Protein AF-A0AAD8H3S8-F1 (afdb_monomer_lite)

InterPro domains:
  IPR038765 Papain-like cysteine peptidase superfamily [SSF54001] (98-269)

Radius of gyration: 25.36 Å; chains: 1; bounding box: 72×70×59 Å

Sequence (294 aa):
MDDYMDNLWIPTISLGINDPVIDIFKDINKEHGESQPKAQADDDKMGTPAPAHDDKRGTPAPLEQEIRGKRKLRPAAAYRSPYVRRVIDLNEKYKTQEYAVWRWIIQDGQDKLEHVFEAGDLFCIRKHMATLRPRTRLYYSVIDIWAALMNEKETYKAAESPKCLFLNIGLSIVPLDETKSEDEQYKIYVTEMNHFLQKHPNTKFKDYDLIFFPILAYEHFYLVSLNVKARTWEVIDNIRHAKAANNVYTAKLRRLKKHFAKYLKEKEQSWTLGATPSPVQIPPAYGLEDVTKG

Organism: NCBI:txid360622

pLDDT: mean 70.36, std 25.96, range [25.73, 97.75]

Structure (mmCIF, N/CA/C/O backbone):
data_AF-A0AAD8H3S8-F1
#
_entry.id   AF-A0AAD8H3S8-F1
#
loop_
_atom_site.group_PDB
_atom_site.id
_atom_site.type_symbol
_atom_site.label_atom_id
_atom_site.label_alt_id
_atom_site.label_comp_id
_atom_site.label_asym_id
_atom_site.label_entity_id
_atom_site.label_seq_id
_atom_site.pdbx_PDB_ins_code
_atom_site.Cartn_x
_atom_site.Cartn_y
_atom_site.Cartn_z
_atom_site.occupancy
_atom_site.B_iso_or_equiv
_atom_site.auth_seq_id
_atom_site.auth_comp_id
_atom_site.auth_asym_id
_atom_site.auth_atom_id
_atom_site.pdbx_PDB_model_num
ATOM 1 N N . MET A 1 1 ? -22.586 23.656 -25.571 1.00 37.38 1 MET A N 1
ATOM 2 C CA . MET A 1 1 ? -21.525 23.003 -26.363 1.00 37.38 1 MET A CA 1
ATOM 3 C C . MET A 1 1 ? -21.065 21.841 -25.514 1.00 37.38 1 MET A C 1
ATOM 5 O O . MET A 1 1 ? -20.126 21.957 -24.737 1.00 37.38 1 MET A O 1
ATOM 9 N N . ASP A 1 2 ? -21.905 20.815 -25.540 1.00 32.09 2 ASP A N 1
ATOM 10 C CA . ASP A 1 2 ? -21.748 19.552 -24.840 1.00 32.09 2 ASP A CA 1
ATOM 11 C C . ASP A 1 2 ? -20.857 18.654 -25.694 1.00 32.09 2 ASP A C 1
ATOM 13 O O . ASP A 1 2 ? -21.173 18.455 -26.861 1.00 32.09 2 ASP A O 1
ATOM 17 N N . ASP A 1 3 ? -19.744 18.190 -25.126 1.00 27.05 3 ASP A N 1
ATOM 18 C CA . ASP A 1 3 ? -19.112 16.894 -25.422 1.00 27.05 3 ASP A CA 1
ATOM 19 C C . ASP A 1 3 ? -17.851 16.734 -24.557 1.00 27.05 3 ASP A C 1
ATOM 21 O O . ASP A 1 3 ? -16.715 16.892 -24.991 1.00 27.05 3 ASP A O 1
ATOM 25 N N . TYR A 1 4 ? -18.055 16.437 -23.276 1.00 31.31 4 TYR A N 1
ATOM 26 C CA . TYR A 1 4 ? -17.051 15.751 -22.457 1.00 31.31 4 TYR A CA 1
ATOM 27 C C . TYR A 1 4 ? -17.747 14.535 -21.847 1.00 31.31 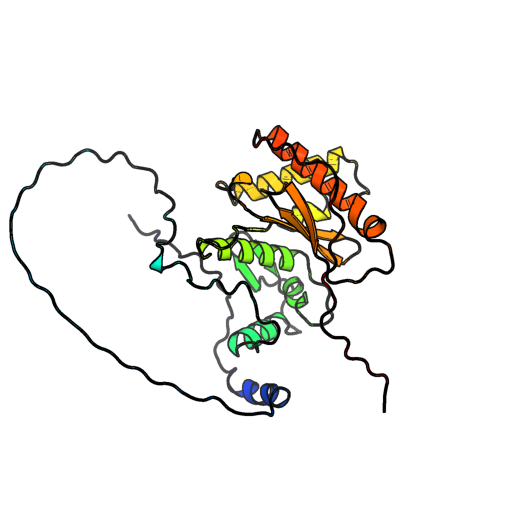4 TYR A C 1
ATOM 29 O O . TYR A 1 4 ? -18.064 14.481 -20.659 1.00 31.31 4 TYR A O 1
ATOM 37 N N . MET A 1 5 ? -18.093 13.597 -22.730 1.00 29.95 5 MET A N 1
ATOM 38 C CA . MET A 1 5 ? -18.575 12.276 -22.360 1.00 29.95 5 MET A CA 1
ATOM 39 C C . MET A 1 5 ? -17.465 11.520 -21.630 1.00 29.95 5 MET A C 1
ATOM 41 O O . MET A 1 5 ? -16.382 11.310 -22.168 1.00 29.95 5 MET A O 1
ATOM 45 N N . ASP A 1 6 ? -17.760 11.154 -20.384 1.00 35.50 6 ASP A N 1
ATOM 46 C CA . ASP A 1 6 ? -17.585 9.811 -19.830 1.00 35.50 6 ASP A CA 1
ATOM 47 C C . ASP A 1 6 ? -16.530 8.936 -20.527 1.00 35.50 6 ASP A C 1
ATOM 49 O O . ASP A 1 6 ? -16.839 7.967 -21.223 1.00 35.50 6 ASP A O 1
ATOM 53 N N . ASN A 1 7 ? -15.259 9.215 -20.241 1.00 30.50 7 ASN A N 1
ATOM 54 C CA . ASN A 1 7 ? -14.243 8.179 -20.318 1.00 30.50 7 ASN A CA 1
ATOM 55 C C . ASN A 1 7 ? -14.544 7.187 -19.197 1.00 30.50 7 ASN A C 1
ATOM 57 O O . ASN A 1 7 ? -14.250 7.441 -18.025 1.00 30.50 7 ASN A O 1
ATOM 61 N N . LEU A 1 8 ? -15.160 6.061 -19.557 1.00 35.00 8 LEU A N 1
ATOM 62 C CA . LEU A 1 8 ? -15.121 4.853 -18.747 1.00 35.00 8 LEU A CA 1
ATOM 63 C C . LEU A 1 8 ? -13.651 4.664 -18.347 1.00 35.00 8 LEU A C 1
ATOM 65 O O . LEU A 1 8 ? -12.791 4.505 -19.211 1.00 35.00 8 LEU A O 1
ATOM 69 N N . TRP A 1 9 ? -13.353 4.818 -17.057 1.00 37.97 9 TRP A N 1
ATOM 70 C CA . TRP A 1 9 ? -11.993 4.741 -16.541 1.00 37.97 9 TRP A CA 1
ATOM 71 C C . TRP A 1 9 ? -11.533 3.292 -16.675 1.00 37.97 9 TRP A C 1
ATOM 73 O O . TRP A 1 9 ? -11.847 2.444 -15.846 1.00 37.97 9 TRP A O 1
ATOM 83 N N . ILE A 1 10 ? -10.887 3.011 -17.800 1.00 33.72 10 ILE A N 1
ATOM 84 C CA . ILE A 1 10 ? -10.262 1.740 -18.122 1.00 33.72 10 ILE A CA 1
ATOM 85 C C . ILE A 1 10 ? -8.761 2.017 -18.083 1.00 33.72 10 ILE A C 1
ATOM 87 O O . ILE A 1 10 ? -8.300 2.887 -18.826 1.00 33.72 10 ILE A O 1
ATOM 91 N N . PRO A 1 11 ? -7.981 1.310 -17.253 1.00 32.31 11 PRO A N 1
ATOM 92 C CA . PRO A 1 11 ? -6.529 1.348 -17.341 1.00 32.31 11 PRO A CA 1
ATOM 93 C C . PRO A 1 11 ? -6.094 0.979 -18.766 1.00 32.31 11 PRO A C 1
ATOM 95 O O . PRO A 1 11 ? -6.302 -0.150 -19.215 1.00 32.31 11 PRO A O 1
ATOM 98 N N . THR A 1 12 ? -5.527 1.927 -19.507 1.00 30.95 12 THR A N 1
ATOM 99 C CA . THR A 1 12 ? -5.057 1.693 -20.876 1.00 30.95 12 THR A CA 1
ATOM 100 C C . THR A 1 12 ? -3.577 1.351 -20.867 1.00 30.95 12 THR A C 1
ATOM 102 O O . THR A 1 12 ? -2.754 2.124 -20.383 1.00 30.95 12 THR A O 1
ATOM 105 N N . ILE A 1 13 ? -3.229 0.203 -21.445 1.00 38.22 13 ILE A N 1
ATOM 106 C CA . ILE A 1 13 ? -1.843 -0.160 -21.740 1.00 38.22 13 ILE A CA 1
ATOM 107 C C . ILE A 1 13 ? -1.570 0.306 -23.174 1.00 38.22 13 ILE A C 1
ATOM 109 O O . ILE A 1 13 ? -2.102 -0.273 -24.121 1.00 38.22 13 ILE A O 1
ATOM 113 N N . SER A 1 14 ? -0.785 1.371 -23.353 1.00 35.53 14 SER A N 1
ATOM 114 C CA . SER A 1 14 ? -0.323 1.769 -24.687 1.00 35.53 14 SER A CA 1
ATOM 115 C C . SER A 1 14 ? 0.809 0.836 -25.093 1.00 35.53 14 SER A C 1
ATOM 117 O O . SER A 1 14 ? 1.924 0.949 -24.592 1.00 35.53 14 SER A O 1
ATOM 119 N N . LEU A 1 15 ? 0.504 -0.149 -25.936 1.00 41.94 15 LEU A N 1
ATOM 120 C CA . LEU A 1 15 ? 1.487 -1.160 -26.315 1.00 41.94 15 LEU A CA 1
ATOM 121 C C . LEU A 1 15 ? 2.302 -0.777 -27.549 1.00 41.94 15 LEU A C 1
ATOM 123 O O . LEU A 1 15 ? 3.379 -1.326 -27.731 1.00 41.94 15 LEU A O 1
ATOM 127 N N . GLY A 1 16 ? 1.830 0.123 -28.418 1.00 33.81 16 GLY A N 1
ATOM 128 C CA . GLY A 1 16 ? 2.529 0.426 -29.679 1.00 33.81 16 GLY A CA 1
ATOM 129 C C . GLY A 1 16 ? 2.842 -0.816 -30.540 1.00 33.81 16 GLY A C 1
ATOM 130 O O . GLY A 1 16 ? 3.686 -0.747 -31.430 1.00 33.81 16 GLY A O 1
ATOM 131 N N . ILE A 1 17 ? 2.195 -1.958 -30.267 1.00 37.47 17 ILE A N 1
ATOM 132 C CA . ILE A 1 17 ? 2.412 -3.229 -30.959 1.00 37.47 17 ILE A CA 1
ATOM 133 C C . ILE A 1 17 ? 1.533 -3.216 -32.209 1.00 37.47 17 ILE A C 1
ATOM 135 O O . ILE A 1 17 ? 0.344 -3.520 -32.147 1.00 37.47 17 ILE A O 1
ATOM 139 N N . ASN A 1 18 ? 2.129 -2.868 -33.347 1.00 38.12 18 ASN A N 1
ATOM 140 C CA . ASN A 1 18 ? 1.640 -3.329 -34.642 1.00 38.12 18 ASN A CA 1
ATOM 141 C C . ASN A 1 18 ? 2.186 -4.759 -34.826 1.00 38.12 18 ASN A C 1
ATOM 143 O O . ASN A 1 18 ? 3.396 -4.956 -34.745 1.00 38.12 18 ASN A O 1
ATOM 147 N N . ASP A 1 19 ? 1.290 -5.740 -34.969 1.00 34.59 19 ASP A N 1
ATOM 148 C CA . ASP A 1 19 ? 1.551 -7.195 -35.040 1.00 34.59 19 ASP A CA 1
ATOM 149 C C . ASP A 1 19 ? 2.801 -7.565 -35.874 1.00 34.59 19 ASP A C 1
ATOM 151 O O . ASP A 1 19 ? 2.997 -6.995 -36.952 1.00 34.59 19 ASP A O 1
ATOM 155 N N . PRO A 1 20 ? 3.664 -8.496 -35.402 1.00 40.22 20 PRO A N 1
ATOM 156 C CA . PRO A 1 20 ? 3.393 -9.934 -35.534 1.00 40.22 20 PRO A CA 1
ATOM 157 C C . PRO A 1 20 ? 3.952 -10.742 -34.341 1.00 40.22 20 PRO A C 1
ATOM 159 O O . PRO A 1 20 ? 5.120 -11.132 -34.332 1.00 40.22 20 PRO A O 1
ATOM 162 N N . VAL A 1 21 ? 3.146 -11.014 -33.311 1.00 38.31 21 VAL A N 1
ATOM 163 C CA . VAL A 1 21 ? 3.613 -11.811 -32.143 1.00 38.31 21 VAL A CA 1
ATOM 164 C C . VAL A 1 21 ? 3.165 -13.281 -32.231 1.00 38.31 21 VAL A C 1
ATOM 166 O O . VAL A 1 21 ? 3.641 -14.125 -31.474 1.00 38.31 21 VAL A O 1
ATOM 169 N N . ILE A 1 22 ? 2.301 -13.621 -33.198 1.00 39.28 22 ILE A N 1
ATOM 170 C CA . ILE A 1 22 ? 1.583 -14.908 -33.279 1.00 39.28 22 ILE A CA 1
ATOM 171 C C . ILE A 1 22 ? 2.502 -16.149 -33.345 1.00 39.28 22 ILE A C 1
ATOM 173 O O . ILE A 1 22 ? 2.133 -17.204 -32.823 1.00 39.28 22 ILE A O 1
ATOM 177 N N . ASP A 1 23 ? 3.720 -16.038 -33.879 1.00 40.09 23 ASP A N 1
ATOM 178 C CA . ASP A 1 23 ? 4.581 -17.209 -34.102 1.00 40.09 23 ASP A CA 1
ATOM 179 C C . ASP A 1 23 ? 5.485 -17.601 -32.918 1.00 40.09 23 ASP A C 1
ATOM 181 O O . ASP A 1 23 ? 5.973 -18.729 -32.874 1.00 40.09 23 ASP A O 1
ATOM 185 N N . ILE A 1 24 ? 5.640 -16.752 -31.893 1.00 43.53 24 ILE A N 1
ATOM 186 C CA . ILE A 1 24 ? 6.472 -17.059 -30.704 1.00 43.53 24 ILE A CA 1
ATOM 187 C C . ILE A 1 24 ? 5.715 -17.953 -29.688 1.00 43.53 24 ILE A C 1
ATOM 189 O O . ILE A 1 24 ? 6.294 -18.495 -28.747 1.00 43.53 24 ILE A O 1
ATOM 193 N N . PHE A 1 25 ? 4.404 -18.156 -29.865 1.00 41.50 25 PHE A N 1
ATOM 194 C CA . PHE A 1 25 ? 3.515 -18.690 -28.822 1.00 41.50 25 PHE A CA 1
ATOM 195 C C . PHE A 1 25 ? 3.421 -20.220 -28.703 1.00 41.50 25 PHE A C 1
ATOM 197 O O . PHE A 1 25 ? 2.766 -20.711 -27.781 1.00 41.50 25 PHE A O 1
ATOM 204 N N . LYS A 1 26 ? 4.030 -20.996 -29.606 1.00 40.03 26 LYS A N 1
ATOM 205 C CA . LYS A 1 26 ? 3.800 -22.455 -29.665 1.00 40.03 26 LYS A CA 1
ATOM 206 C C . LYS A 1 26 ? 4.708 -23.289 -28.752 1.00 40.03 26 LYS A C 1
ATOM 208 O O . LYS A 1 26 ? 4.314 -24.394 -28.386 1.00 40.03 26 LYS A O 1
ATOM 213 N N . ASP A 1 27 ? 5.855 -22.767 -28.319 1.00 46.16 27 ASP A N 1
ATOM 214 C CA . ASP A 1 27 ? 6.880 -23.602 -27.672 1.00 46.16 27 ASP A CA 1
ATOM 215 C C . ASP A 1 27 ? 6.770 -23.706 -26.140 1.00 46.16 27 ASP A C 1
ATOM 217 O O . ASP A 1 27 ? 7.184 -24.707 -25.565 1.00 46.16 27 ASP A O 1
ATOM 221 N N . ILE A 1 28 ? 6.135 -22.749 -25.455 1.00 48.16 28 ILE A N 1
ATOM 222 C CA . ILE A 1 28 ? 6.188 -22.670 -23.976 1.00 48.16 28 ILE A CA 1
ATOM 223 C C . ILE A 1 28 ? 5.104 -23.521 -23.286 1.00 48.16 28 ILE A C 1
ATOM 225 O O . ILE A 1 28 ? 5.254 -23.936 -22.140 1.00 48.16 28 ILE A O 1
ATOM 229 N N . ASN A 1 29 ? 4.019 -23.870 -23.984 1.00 44.47 29 ASN A N 1
ATOM 230 C CA . ASN A 1 29 ? 2.985 -24.743 -23.415 1.00 44.47 29 ASN A CA 1
ATOM 231 C C . ASN A 1 29 ? 3.375 -26.232 -23.383 1.00 44.47 29 ASN A C 1
ATOM 233 O O . ASN A 1 29 ? 2.685 -27.000 -22.711 1.00 44.47 29 ASN A O 1
ATOM 237 N N . LYS A 1 30 ? 4.466 -26.630 -24.059 1.00 44.88 30 LYS A N 1
ATOM 238 C CA . LYS A 1 30 ? 4.963 -28.017 -24.084 1.00 44.88 30 LYS A CA 1
ATOM 239 C C . LYS A 1 30 ? 5.610 -28.466 -22.771 1.00 44.88 30 LYS A C 1
ATOM 241 O O . LYS A 1 30 ? 5.527 -29.642 -22.451 1.00 44.88 30 LYS A O 1
ATOM 246 N N . GLU A 1 31 ? 6.179 -27.560 -21.976 1.00 47.31 31 GLU A N 1
ATOM 247 C CA . GLU A 1 31 ? 6.808 -27.922 -20.689 1.00 47.31 31 GLU A CA 1
ATOM 248 C C . GLU A 1 31 ? 5.804 -28.053 -19.524 1.00 47.31 31 GLU A C 1
ATOM 250 O O . GLU A 1 31 ? 6.170 -28.417 -18.408 1.00 47.31 31 GLU A O 1
ATOM 255 N N . HIS A 1 32 ? 4.517 -27.775 -19.759 1.00 43.38 32 HIS A N 1
ATOM 256 C CA . HIS A 1 32 ? 3.503 -27.680 -18.702 1.00 43.38 32 HIS A CA 1
ATOM 257 C C . HIS A 1 32 ? 2.201 -28.437 -19.005 1.00 43.38 32 HIS A C 1
ATOM 259 O O . HIS A 1 32 ? 1.120 -27.957 -18.655 1.00 43.38 32 HIS A O 1
ATOM 265 N N . GLY A 1 33 ? 2.236 -29.600 -19.660 1.00 34.28 33 GLY A N 1
ATOM 266 C CA . GLY A 1 33 ? 1.012 -30.400 -19.753 1.00 34.28 33 GLY A CA 1
ATOM 267 C C . GLY A 1 33 ? 1.087 -31.664 -20.591 1.00 34.28 33 GLY A C 1
ATOM 268 O O . GLY A 1 33 ? 0.693 -31.644 -21.750 1.00 34.28 33 GLY A O 1
ATOM 269 N N . GLU A 1 34 ? 1.435 -32.782 -19.960 1.00 29.52 34 GLU A N 1
ATOM 270 C CA . GLU A 1 34 ? 0.910 -34.089 -20.356 1.00 29.52 34 GLU A CA 1
ATOM 271 C C . GLU A 1 34 ? 0.041 -34.640 -19.227 1.00 29.52 34 GLU A C 1
ATOM 273 O O . GLU A 1 34 ? 0.554 -35.175 -18.255 1.00 29.52 34 GLU A O 1
ATOM 278 N N . SER A 1 35 ? -1.279 -34.469 -19.366 1.00 31.44 35 SER A N 1
ATOM 279 C CA . SER A 1 35 ? -2.297 -35.492 -19.072 1.00 31.44 35 SER A CA 1
ATOM 280 C C . SER A 1 35 ? -3.707 -34.915 -19.301 1.00 31.44 35 SER A C 1
ATOM 282 O O . SER A 1 35 ? -4.108 -33.932 -18.684 1.00 31.44 35 SER A O 1
ATOM 284 N N . GLN A 1 36 ? -4.392 -35.537 -20.264 1.00 29.83 36 GLN A N 1
ATOM 285 C CA . GLN A 1 36 ? -5.749 -35.366 -20.824 1.00 29.83 36 GLN A CA 1
ATOM 286 C C . GLN A 1 36 ? -6.925 -35.412 -19.803 1.00 29.83 36 GLN A C 1
ATOM 288 O O . GLN A 1 36 ? -6.676 -35.630 -18.622 1.00 29.83 36 GLN A O 1
ATOM 293 N N . PRO A 1 37 ? -8.217 -35.466 -20.228 1.00 31.92 37 PRO A N 1
ATOM 294 C CA . PRO A 1 37 ? -8.959 -34.693 -21.242 1.00 31.92 37 PRO A CA 1
ATOM 295 C C . PRO A 1 37 ? -10.259 -34.052 -20.675 1.00 31.92 37 PRO A C 1
ATOM 297 O O . PRO A 1 37 ? -10.793 -34.460 -19.648 1.00 31.92 37 PRO A O 1
ATOM 300 N N . LYS A 1 38 ? -10.810 -33.058 -21.389 1.00 26.17 38 LYS A N 1
ATOM 301 C CA . LYS A 1 38 ? -12.110 -32.412 -21.104 1.00 26.17 38 LYS A CA 1
ATOM 302 C C . LYS A 1 38 ? -13.292 -33.206 -21.678 1.00 26.17 38 LYS A C 1
ATOM 304 O O . LYS A 1 38 ? -13.203 -33.685 -22.804 1.00 26.17 38 LYS A O 1
ATOM 309 N N . ALA A 1 39 ? -14.414 -33.213 -20.956 1.00 26.83 39 ALA A N 1
ATOM 310 C CA . ALA A 1 39 ? -15.741 -33.566 -21.465 1.00 26.83 39 ALA A CA 1
ATOM 311 C C . ALA A 1 39 ? -16.614 -32.302 -21.627 1.00 26.83 39 ALA A C 1
ATOM 313 O O . ALA A 1 39 ? -16.588 -31.411 -20.776 1.00 26.83 39 ALA A O 1
ATOM 314 N N . GLN A 1 40 ? -17.336 -32.236 -22.749 1.00 28.19 40 GLN A N 1
ATOM 315 C CA . GLN A 1 40 ? -18.326 -31.223 -23.141 1.00 28.19 40 GLN A CA 1
ATOM 316 C C . GLN A 1 40 ? -19.682 -31.445 -22.455 1.00 28.19 40 GLN A C 1
ATOM 318 O O . GLN A 1 40 ? -20.041 -32.584 -22.161 1.00 28.19 40 GLN A O 1
ATOM 323 N N . ALA A 1 41 ? -20.460 -30.371 -22.298 1.00 27.80 41 ALA A N 1
ATOM 324 C CA . ALA A 1 41 ? -21.915 -30.440 -22.181 1.00 27.80 41 ALA A CA 1
ATOM 325 C C . ALA A 1 41 ? -22.550 -29.217 -22.865 1.00 27.80 41 ALA A C 1
ATOM 327 O O . ALA A 1 41 ? -22.099 -28.088 -22.656 1.00 27.80 41 ALA A O 1
ATOM 328 N N . ASP A 1 42 ? -23.549 -29.509 -23.696 1.00 27.48 42 ASP A N 1
ATOM 329 C CA . ASP A 1 42 ? -24.314 -28.623 -24.573 1.00 27.48 42 ASP A CA 1
ATOM 330 C C . ASP A 1 42 ? -25.528 -27.966 -23.880 1.00 27.48 42 ASP A C 1
ATOM 332 O O . ASP A 1 42 ? -25.945 -28.356 -22.787 1.00 27.48 42 ASP A O 1
ATOM 336 N N . ASP A 1 43 ? -26.052 -26.955 -24.581 1.00 29.52 43 ASP A N 1
ATOM 337 C CA . ASP A 1 43 ? -27.273 -26.160 -24.391 1.00 29.52 43 ASP A CA 1
ATOM 338 C C . ASP A 1 43 ? -28.571 -26.963 -24.160 1.00 29.52 43 ASP A C 1
ATOM 340 O O . ASP A 1 43 ? -28.716 -28.062 -24.684 1.00 29.52 43 ASP A O 1
ATOM 344 N N . ASP A 1 44 ? -29.575 -26.337 -23.516 1.00 29.27 44 ASP A N 1
ATOM 345 C CA . ASP A 1 44 ? -30.916 -26.235 -24.127 1.00 29.27 44 ASP A CA 1
ATOM 346 C C . ASP A 1 44 ? -31.879 -25.208 -23.479 1.00 29.27 44 ASP A C 1
ATOM 348 O O . ASP A 1 44 ? -31.780 -24.843 -22.306 1.00 29.27 44 ASP A O 1
ATOM 352 N N . LYS A 1 45 ? -32.802 -24.709 -24.319 1.00 31.80 45 LYS A N 1
ATOM 353 C CA . LYS A 1 45 ? -33.723 -23.554 -24.172 1.00 31.80 45 LYS A CA 1
ATOM 354 C C . LYS A 1 45 ? -35.195 -23.932 -23.855 1.00 31.80 45 LYS A C 1
ATOM 356 O O . LYS A 1 45 ? -35.569 -25.092 -23.914 1.00 31.80 45 LYS A O 1
ATOM 361 N N . MET A 1 46 ? -36.023 -22.868 -23.736 1.00 29.03 46 MET A N 1
ATOM 362 C CA . MET A 1 46 ? -37.504 -22.708 -23.885 1.00 29.03 46 MET A CA 1
ATOM 363 C C . MET A 1 46 ? -38.331 -22.693 -22.581 1.00 29.03 46 MET A C 1
ATOM 365 O O . MET A 1 46 ? -38.056 -23.461 -21.677 1.00 29.03 46 MET A O 1
ATOM 369 N N . GLY A 1 47 ? -39.383 -21.876 -22.384 1.00 25.73 47 GLY A N 1
ATOM 370 C CA . GLY A 1 47 ? -40.021 -20.809 -23.176 1.00 25.73 47 GLY A CA 1
ATOM 371 C C . GLY A 1 47 ? -41.462 -20.481 -22.687 1.00 25.73 47 GLY A C 1
ATOM 372 O O . GLY A 1 47 ? -42.216 -21.404 -22.404 1.00 25.73 47 GLY A O 1
ATOM 373 N N . THR A 1 48 ? -41.849 -19.183 -22.715 1.00 26.36 48 THR A N 1
ATOM 374 C CA . THR A 1 48 ? -43.216 -18.560 -22.895 1.00 26.36 48 THR A CA 1
ATOM 375 C C . THR A 1 48 ? -44.366 -18.737 -21.861 1.00 26.36 48 THR A C 1
ATOM 377 O O . THR A 1 48 ? -44.300 -19.682 -21.085 1.00 26.36 48 THR A O 1
ATOM 380 N N . PRO A 1 49 ? -45.491 -17.944 -21.881 1.00 37.81 49 PRO A N 1
ATOM 381 C CA . PRO A 1 49 ? -45.840 -16.648 -22.542 1.00 37.81 49 PRO A CA 1
ATOM 382 C C . PRO A 1 49 ? -46.631 -15.601 -21.663 1.00 37.81 49 PRO A C 1
ATOM 384 O O . PRO A 1 49 ? -46.850 -15.801 -20.474 1.00 37.81 49 PRO A O 1
ATOM 387 N N . ALA A 1 50 ? -47.048 -14.476 -22.289 1.00 29.69 50 ALA A N 1
ATOM 388 C CA . ALA A 1 50 ? -47.777 -13.274 -21.792 1.00 29.69 50 ALA A CA 1
ATOM 389 C C . ALA A 1 50 ? -49.322 -13.431 -21.603 1.00 29.69 50 ALA A C 1
ATOM 391 O O . ALA A 1 50 ? -49.815 -14.539 -21.820 1.00 29.69 50 ALA A O 1
ATOM 392 N N . PRO A 1 51 ? -50.113 -12.379 -21.228 1.00 35.22 51 PRO A N 1
ATOM 393 C CA . PRO A 1 51 ? -50.644 -11.390 -22.207 1.00 35.22 51 PRO A CA 1
ATOM 394 C C . PRO A 1 51 ? -50.917 -9.937 -21.677 1.00 35.22 51 PRO A C 1
ATOM 396 O O . PRO A 1 51 ? -50.537 -9.583 -20.566 1.00 35.22 51 PRO A O 1
ATOM 399 N N . ALA A 1 52 ? -51.535 -9.093 -22.528 1.00 29.11 52 ALA A N 1
ATOM 400 C CA . ALA A 1 52 ? -51.565 -7.614 -22.578 1.00 29.11 52 ALA A CA 1
ATOM 401 C C . ALA A 1 52 ? -52.889 -6.910 -22.148 1.00 29.11 52 ALA A C 1
ATOM 403 O O . ALA A 1 52 ? -53.907 -7.586 -22.048 1.00 29.11 52 ALA A O 1
ATOM 404 N N . HIS A 1 53 ? -52.861 -5.567 -21.970 1.00 28.36 53 HIS A N 1
ATOM 405 C CA . HIS A 1 53 ? -53.904 -4.511 -22.203 1.00 28.36 53 HIS A CA 1
ATOM 406 C C . HIS A 1 53 ? -53.518 -3.209 -21.437 1.00 28.36 53 HIS A C 1
ATOM 408 O O . HIS A 1 53 ? -52.772 -3.296 -20.469 1.00 28.36 53 HIS A O 1
ATOM 414 N N . ASP A 1 54 ? -54.076 -2.006 -21.630 1.00 27.95 54 ASP A N 1
ATOM 415 C CA . ASP A 1 54 ? -54.228 -1.081 -22.768 1.00 27.95 54 ASP A CA 1
ATOM 416 C C . ASP A 1 54 ? -54.426 0.344 -22.163 1.00 27.95 54 ASP A C 1
ATOM 418 O O . ASP A 1 54 ? -54.904 0.470 -21.037 1.00 27.95 54 ASP A O 1
ATOM 422 N N . ASP A 1 55 ? -54.012 1.372 -22.904 1.00 30.55 55 ASP A N 1
ATOM 423 C CA . ASP A 1 55 ? -54.294 2.824 -22.875 1.00 30.55 55 ASP A CA 1
ATOM 424 C C . ASP A 1 55 ? -54.702 3.623 -21.595 1.00 30.55 55 ASP A C 1
ATOM 426 O O . ASP A 1 55 ? -55.740 3.377 -20.979 1.00 30.55 55 ASP A O 1
ATOM 430 N N . LYS A 1 56 ? -54.004 4.754 -21.328 1.00 32.91 56 LYS A N 1
ATOM 431 C CA . LYS A 1 56 ? -54.568 6.137 -21.381 1.00 32.91 56 LYS A CA 1
ATOM 432 C C . LYS A 1 56 ? -53.616 7.267 -20.934 1.00 32.91 56 LYS A C 1
ATOM 434 O O . LYS A 1 56 ? -52.801 7.157 -20.027 1.00 32.91 56 LYS A O 1
ATOM 439 N N . ARG A 1 57 ? -53.813 8.388 -21.631 1.00 30.59 57 ARG A N 1
ATOM 440 C CA . ARG A 1 57 ? -53.102 9.677 -21.697 1.00 30.59 57 ARG A CA 1
ATOM 441 C C . ARG A 1 57 ? -53.350 10.576 -20.469 1.00 30.59 57 ARG A C 1
ATOM 443 O O . ARG A 1 57 ? -54.483 10.656 -20.004 1.00 30.59 57 ARG A O 1
ATOM 450 N N . GLY A 1 58 ? -52.344 11.350 -20.048 1.00 27.25 58 GLY A N 1
ATOM 451 C CA . GLY A 1 58 ? -52.511 12.479 -19.120 1.00 27.25 58 GLY A CA 1
ATOM 452 C C . GLY A 1 58 ? -51.193 13.188 -18.788 1.00 27.25 58 GLY A C 1
ATOM 453 O O . GLY A 1 58 ? -50.411 12.694 -17.985 1.00 27.25 58 GLY A O 1
ATOM 454 N N . THR A 1 59 ? -50.946 14.343 -19.403 1.00 35.34 59 THR A N 1
ATOM 455 C CA . THR A 1 59 ? -49.807 15.231 -19.104 1.00 35.34 59 THR A CA 1
ATOM 456 C C . THR A 1 59 ? -50.164 16.183 -17.957 1.00 35.34 59 THR A C 1
ATOM 458 O O . THR A 1 59 ? -51.226 16.804 -18.021 1.00 35.34 59 THR A O 1
ATOM 461 N N . PRO A 1 60 ? -49.266 16.401 -16.979 1.00 33.62 60 PRO A N 1
ATOM 462 C CA . PRO A 1 60 ? -49.168 17.701 -16.323 1.00 33.62 60 PRO A CA 1
ATOM 463 C C . PRO A 1 60 ? -47.759 18.316 -16.404 1.00 33.62 60 PRO A C 1
ATOM 465 O O . PRO A 1 60 ? -46.760 17.647 -16.655 1.00 33.62 60 PRO A O 1
ATOM 468 N N . ALA A 1 61 ? -47.759 19.638 -16.240 1.00 28.38 61 ALA A N 1
ATOM 469 C CA . ALA A 1 61 ? -46.724 20.640 -16.493 1.00 28.38 61 ALA A CA 1
ATOM 470 C C . ALA A 1 61 ? -45.390 20.471 -15.714 1.00 28.38 61 ALA A C 1
ATOM 472 O O . ALA A 1 61 ? -45.332 19.712 -14.745 1.00 28.38 61 ALA A O 1
ATOM 473 N N . PRO A 1 62 ? -44.310 21.180 -16.117 1.00 30.95 62 PRO A N 1
ATOM 474 C CA . PRO A 1 62 ? -42.959 20.950 -15.618 1.00 30.95 62 PRO A CA 1
ATOM 475 C C . PRO A 1 62 ? -42.770 21.517 -14.206 1.00 30.95 62 PRO A C 1
ATOM 477 O O . PRO A 1 62 ? -42.916 22.717 -13.990 1.00 30.95 62 PRO A O 1
ATOM 480 N N . LEU A 1 63 ? -42.400 20.651 -13.262 1.00 33.66 63 LEU A N 1
ATOM 481 C CA . LEU A 1 63 ? -41.846 21.050 -11.969 1.00 33.66 63 LEU A CA 1
ATOM 482 C C . LEU A 1 63 ? -40.343 21.296 -12.130 1.00 33.66 63 LEU A C 1
ATOM 484 O O . LEU A 1 63 ? -39.619 20.447 -12.654 1.00 33.66 63 LEU A O 1
ATOM 488 N N . GLU A 1 64 ? -39.909 22.474 -11.688 1.00 37.00 64 GLU A N 1
ATOM 489 C CA . GLU A 1 64 ? -38.524 22.940 -11.661 1.00 37.00 64 GLU A CA 1
ATOM 490 C C . GLU A 1 64 ? -37.592 21.865 -11.089 1.00 37.00 64 GLU A C 1
ATOM 492 O O . GLU A 1 64 ? -37.711 21.435 -9.940 1.00 37.00 64 GLU A O 1
ATOM 497 N N . GLN A 1 65 ? -36.659 21.400 -11.920 1.00 35.53 65 GLN A N 1
ATOM 498 C CA . GLN A 1 65 ? -35.621 20.479 -11.490 1.00 35.53 65 GLN A CA 1
ATOM 499 C C . GLN A 1 65 ? -34.581 21.259 -10.690 1.00 35.53 65 GLN A C 1
ATOM 501 O O . GLN A 1 65 ? -33.683 21.885 -11.253 1.00 35.53 65 GLN A O 1
ATOM 506 N N . GLU A 1 66 ? -34.662 21.163 -9.363 1.00 38.38 66 GLU A N 1
ATOM 507 C CA . GLU A 1 66 ? -33.471 21.288 -8.529 1.00 38.38 66 GLU A CA 1
ATOM 508 C C . GLU A 1 66 ? -32.399 20.369 -9.119 1.00 38.38 66 GLU A C 1
ATOM 510 O O . GLU A 1 66 ? -32.599 19.154 -9.245 1.00 38.38 66 GLU A O 1
ATOM 515 N N . ILE A 1 67 ? -31.264 20.951 -9.506 1.00 41.22 67 ILE A N 1
ATOM 516 C CA . ILE A 1 67 ? -30.102 20.223 -10.009 1.00 41.22 67 ILE A CA 1
ATOM 517 C C . ILE A 1 67 ? -29.577 19.362 -8.855 1.00 41.22 67 ILE A C 1
ATOM 519 O O . ILE A 1 67 ? -28.699 19.748 -8.084 1.00 41.22 67 ILE A O 1
ATOM 523 N N . ARG A 1 68 ? -30.156 18.167 -8.709 1.00 41.25 68 ARG A N 1
ATOM 524 C CA . ARG A 1 68 ? -29.673 17.120 -7.818 1.00 41.25 68 ARG A CA 1
ATOM 525 C C . ARG A 1 68 ? -28.269 16.777 -8.287 1.00 41.25 68 ARG A C 1
ATOM 527 O O . ARG A 1 68 ? -28.099 16.211 -9.367 1.00 41.25 68 ARG A O 1
ATOM 534 N N . GLY A 1 69 ? -27.268 17.124 -7.478 1.00 43.81 69 GLY A N 1
ATOM 535 C CA . GLY A 1 69 ? -25.876 16.776 -7.745 1.00 43.81 69 GLY A CA 1
ATOM 536 C C . GLY A 1 69 ? -25.771 15.309 -8.161 1.00 43.81 69 GLY A C 1
ATOM 537 O O . GLY A 1 69 ? -26.357 14.441 -7.504 1.00 43.81 69 GLY A O 1
ATOM 538 N N . LYS A 1 70 ? -25.090 15.044 -9.287 1.00 43.69 70 LYS A N 1
ATOM 539 C CA . LYS A 1 70 ? -24.986 13.711 -9.899 1.00 43.69 70 LYS A CA 1
ATOM 540 C C . LYS A 1 70 ? -24.624 12.682 -8.824 1.00 43.69 70 LYS A C 1
ATOM 542 O O . LYS A 1 70 ? -23.508 12.647 -8.305 1.00 43.69 70 LYS A O 1
ATOM 547 N N . ARG A 1 71 ? -25.600 11.848 -8.458 1.00 44.88 71 ARG A N 1
ATOM 548 C CA . ARG A 1 71 ? -25.417 10.752 -7.506 1.00 44.88 71 ARG A CA 1
ATOM 549 C C . ARG A 1 71 ? -24.403 9.804 -8.135 1.00 44.88 71 ARG A C 1
ATOM 551 O O . ARG A 1 71 ? -24.655 9.328 -9.236 1.00 44.88 71 ARG A O 1
ATOM 558 N N . LYS A 1 72 ? -23.279 9.513 -7.465 1.00 47.00 72 LYS A N 1
ATOM 559 C CA . LYS A 1 72 ? -22.372 8.445 -7.918 1.00 47.00 72 LYS A CA 1
ATOM 560 C C . LYS A 1 72 ? -23.192 7.160 -8.044 1.00 47.00 72 LYS A C 1
ATOM 562 O O . LYS A 1 72 ? -23.626 6.600 -7.033 1.00 47.00 72 LYS A O 1
ATOM 567 N N . LEU A 1 73 ? -23.478 6.764 -9.281 1.00 53.09 73 LEU A N 1
ATOM 568 C CA . LEU A 1 73 ? -24.275 5.589 -9.590 1.00 53.09 73 LEU A CA 1
ATOM 569 C C . LEU A 1 73 ? -23.453 4.377 -9.167 1.00 53.09 73 LEU A C 1
ATOM 571 O O . LEU A 1 73 ? -22.359 4.138 -9.669 1.00 53.09 73 LEU A O 1
ATOM 575 N N . ARG A 1 74 ? -23.958 3.634 -8.181 1.00 57.72 74 ARG A N 1
ATOM 576 C CA . ARG A 1 74 ? -23.411 2.310 -7.892 1.00 57.72 74 ARG A CA 1
ATOM 577 C C . ARG A 1 74 ? -23.771 1.418 -9.083 1.00 57.72 74 ARG A C 1
ATOM 579 O O . ARG A 1 74 ? -24.930 1.484 -9.499 1.00 57.72 74 ARG A O 1
ATOM 586 N N . PRO A 1 75 ? -22.855 0.575 -9.586 1.00 61.97 75 PRO A N 1
ATOM 587 C CA . PRO A 1 75 ? -23.188 -0.382 -10.633 1.00 61.97 75 PRO A CA 1
ATOM 588 C C . PRO A 1 75 ? -24.440 -1.175 -10.248 1.00 61.97 75 PRO A C 1
ATOM 590 O O . PRO A 1 75 ? -24.581 -1.596 -9.082 1.00 61.97 75 PRO A O 1
ATOM 593 N N . ALA A 1 76 ? -25.360 -1.330 -11.206 1.00 66.00 76 ALA A N 1
ATOM 594 C CA . ALA A 1 76 ? -26.560 -2.139 -11.020 1.00 66.00 76 ALA A CA 1
ATOM 595 C C . ALA A 1 76 ? -26.161 -3.580 -10.682 1.00 66.00 76 ALA A C 1
ATOM 597 O O . ALA A 1 76 ? -25.076 -4.024 -11.052 1.00 66.00 76 ALA A O 1
ATOM 598 N N . ALA A 1 77 ? -27.028 -4.314 -9.982 1.00 62.50 77 ALA A N 1
ATOM 599 C CA . ALA A 1 77 ? -26.725 -5.680 -9.551 1.00 62.50 77 ALA A CA 1
ATOM 600 C C . ALA A 1 77 ? -26.311 -6.591 -10.723 1.00 62.50 77 ALA A C 1
ATOM 602 O O . ALA A 1 77 ? -25.387 -7.376 -10.563 1.00 62.50 77 ALA A O 1
ATOM 603 N N . ALA A 1 78 ? -26.909 -6.401 -11.906 1.00 63.78 78 ALA A N 1
ATOM 604 C CA . ALA A 1 78 ? -26.568 -7.125 -13.133 1.00 63.78 78 ALA A CA 1
ATOM 605 C C . ALA A 1 78 ? -25.136 -6.870 -13.652 1.00 63.78 78 ALA A C 1
ATOM 607 O O . ALA A 1 78 ? -24.594 -7.706 -14.363 1.00 63.78 78 ALA A O 1
ATOM 608 N N . TYR A 1 79 ? -24.521 -5.735 -13.295 1.00 59.28 79 TYR A N 1
ATOM 609 C CA . TYR A 1 79 ? -23.138 -5.391 -13.656 1.00 59.28 79 TYR A CA 1
ATOM 610 C C . TYR A 1 79 ? -22.133 -5.700 -12.539 1.00 59.28 79 TYR A C 1
ATOM 612 O O . TYR A 1 79 ? -20.940 -5.437 -12.688 1.00 59.28 79 TYR A O 1
ATOM 620 N N . ARG A 1 80 ? -22.592 -6.222 -11.395 1.00 60.12 80 ARG A N 1
ATOM 621 C CA . ARG A 1 80 ? -21.695 -6.761 -10.369 1.00 60.12 80 ARG A CA 1
ATOM 622 C C . ARG A 1 80 ? -21.411 -8.205 -10.720 1.00 60.12 80 ARG A C 1
ATOM 624 O O . ARG A 1 80 ? -22.324 -8.943 -11.079 1.00 60.12 80 ARG A O 1
ATOM 631 N N . SER A 1 81 ? -20.153 -8.608 -10.614 1.00 52.31 81 SER A N 1
ATOM 632 C CA . SER A 1 81 ? -19.815 -9.989 -10.924 1.00 52.31 81 SER A CA 1
ATOM 633 C C . SER A 1 81 ? -20.422 -10.918 -9.861 1.00 52.31 81 SER A C 1
ATOM 635 O O . SER A 1 81 ? -20.184 -10.673 -8.673 1.00 52.31 81 SER A O 1
ATOM 637 N N . PRO A 1 82 ? -21.145 -11.994 -10.241 1.00 52.56 82 PRO A N 1
ATOM 638 C CA . PRO A 1 82 ? -21.571 -13.037 -9.299 1.00 52.56 82 PRO A CA 1
ATOM 639 C C . PRO A 1 82 ? -20.367 -13.763 -8.680 1.00 52.56 82 PRO A C 1
ATOM 641 O O . PRO A 1 82 ? -20.463 -14.345 -7.607 1.00 52.56 82 PRO A O 1
ATOM 644 N N . TYR A 1 83 ? -19.206 -13.655 -9.329 1.00 49.78 83 TYR A N 1
ATOM 645 C CA . TYR A 1 83 ? -17.921 -14.105 -8.829 1.00 49.78 83 TYR A CA 1
ATOM 646 C C . TYR A 1 83 ? -16.898 -13.014 -9.118 1.00 49.78 83 TYR A C 1
ATOM 648 O O . TYR A 1 83 ? -16.303 -12.967 -10.198 1.00 49.78 83 TYR A O 1
ATOM 656 N N . VAL A 1 84 ? -16.622 -12.122 -8.170 1.00 53.91 84 VAL A N 1
ATOM 657 C CA . VAL A 1 84 ? -15.266 -11.566 -8.186 1.00 53.91 84 VAL A CA 1
ATOM 658 C C . VAL A 1 84 ? -14.387 -12.743 -7.815 1.00 53.91 84 VAL A C 1
ATOM 660 O O . VAL A 1 84 ? -14.388 -13.147 -6.655 1.00 53.91 84 VAL A O 1
ATOM 663 N N . ARG A 1 85 ? -13.721 -13.360 -8.802 1.00 50.28 85 ARG A N 1
ATOM 664 C CA . ARG A 1 85 ? -12.651 -14.345 -8.586 1.00 50.28 85 ARG A CA 1
ATOM 665 C C . ARG A 1 85 ? -11.586 -13.653 -7.723 1.00 50.28 85 ARG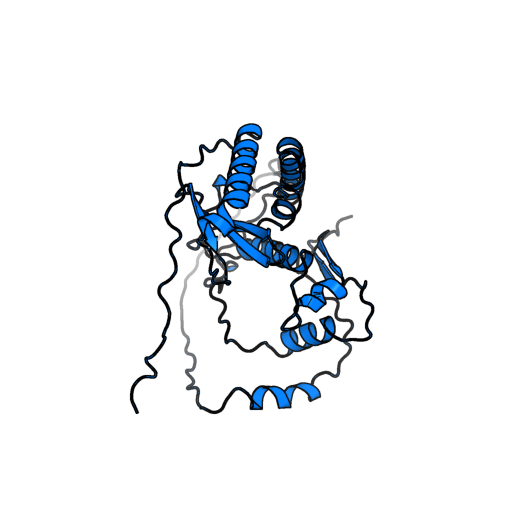 A C 1
ATOM 667 O O . ARG A 1 85 ? -10.658 -13.029 -8.219 1.00 50.28 85 ARG A O 1
ATOM 674 N N . ARG A 1 86 ? -11.805 -13.651 -6.408 1.00 56.81 86 ARG A N 1
ATOM 675 C CA . ARG A 1 86 ? -10.847 -13.203 -5.390 1.00 56.81 86 ARG A CA 1
ATOM 676 C C . ARG A 1 86 ? -9.824 -14.294 -5.141 1.00 56.81 86 ARG A C 1
ATOM 678 O O . ARG A 1 86 ? -8.678 -14.003 -4.828 1.00 56.81 86 ARG A O 1
ATOM 685 N N . VAL A 1 87 ? -10.262 -15.538 -5.322 1.00 57.91 87 VAL A N 1
ATOM 686 C CA . VAL A 1 87 ? -9.391 -16.696 -5.442 1.00 57.91 87 VAL A CA 1
ATOM 687 C C . VAL A 1 87 ? -8.785 -16.640 -6.839 1.00 57.91 87 VAL A C 1
ATOM 689 O O . VAL A 1 87 ? -9.439 -16.962 -7.831 1.00 57.91 87 VAL A O 1
ATOM 692 N N . ILE A 1 88 ? -7.561 -16.126 -6.900 1.00 64.06 88 ILE A N 1
ATOM 693 C CA . ILE A 1 88 ? -6.695 -16.252 -8.066 1.00 64.06 88 ILE A CA 1
ATOM 694 C C . ILE A 1 88 ? -6.095 -17.650 -7.977 1.00 64.06 88 ILE A C 1
ATOM 696 O O . ILE A 1 88 ? -5.473 -17.984 -6.968 1.00 64.06 88 ILE A O 1
ATOM 700 N N . ASP A 1 89 ? -6.306 -18.467 -9.005 1.00 71.00 89 ASP A N 1
ATOM 701 C CA . ASP A 1 89 ? -5.564 -19.714 -9.125 1.00 71.00 89 ASP A CA 1
ATOM 702 C C . ASP A 1 89 ? -4.133 -19.366 -9.535 1.00 71.00 89 ASP A C 1
ATOM 704 O O . ASP A 1 89 ? -3.878 -18.924 -10.653 1.00 71.00 89 ASP A O 1
ATOM 708 N N . LEU A 1 90 ? -3.199 -19.522 -8.598 1.00 70.06 90 LEU A N 1
ATOM 709 C CA . LEU A 1 90 ? -1.781 -19.249 -8.833 1.00 70.06 90 LEU A CA 1
ATOM 710 C C . LEU A 1 90 ? -1.158 -20.220 -9.848 1.00 70.06 90 LEU A C 1
ATOM 712 O O . LEU A 1 90 ? -0.053 -19.962 -10.319 1.00 70.06 90 LEU A O 1
ATOM 716 N N . ASN A 1 91 ? -1.856 -21.310 -10.184 1.00 76.81 91 ASN A N 1
ATOM 717 C CA . ASN A 1 91 ? -1.442 -22.282 -11.191 1.00 76.81 91 ASN A CA 1
ATOM 718 C C . ASN A 1 91 ? -2.106 -22.036 -12.558 1.00 76.81 91 ASN A C 1
ATOM 720 O O . ASN A 1 91 ? -1.791 -22.740 -13.521 1.00 76.81 91 ASN A O 1
ATOM 724 N N . GLU A 1 92 ? -3.018 -21.061 -12.671 1.00 83.56 92 GLU A N 1
ATOM 725 C CA . GLU A 1 92 ? -3.633 -20.704 -13.950 1.00 83.56 92 GLU A CA 1
ATOM 726 C C . GLU A 1 92 ? -2.560 -20.152 -14.893 1.00 83.56 92 GLU A C 1
ATOM 728 O O . GLU A 1 92 ? -1.782 -19.257 -14.552 1.00 83.56 92 GLU A O 1
ATOM 733 N N . LYS A 1 93 ? -2.502 -20.704 -16.108 1.00 82.00 93 LYS A N 1
ATOM 734 C CA . LYS A 1 93 ? -1.553 -20.239 -17.119 1.00 82.00 93 LYS A CA 1
ATOM 735 C C . LYS A 1 93 ? -1.921 -18.827 -17.560 1.00 82.00 93 LYS A C 1
ATOM 737 O O . LYS A 1 93 ? -3.083 -18.552 -17.858 1.00 82.00 93 LYS A O 1
ATOM 742 N N . TYR A 1 94 ? -0.910 -17.973 -17.695 1.00 82.00 94 TYR A N 1
ATOM 743 C CA . TYR A 1 94 ? -1.080 -16.664 -18.315 1.00 82.00 94 TYR A CA 1
ATOM 744 C C . TYR A 1 94 ? -1.658 -16.802 -19.719 1.00 82.00 94 TYR A C 1
ATOM 746 O O . TYR A 1 94 ? -1.231 -17.649 -20.512 1.00 82.00 94 TYR A O 1
ATOM 754 N N . LYS A 1 95 ? -2.598 -15.920 -20.054 1.00 88.25 95 LYS A N 1
ATOM 755 C CA . LYS A 1 95 ? -3.068 -15.790 -21.429 1.00 88.25 95 LYS A CA 1
ATOM 756 C C . LYS A 1 95 ? -1.930 -15.286 -22.305 1.00 88.25 95 LYS A C 1
ATOM 758 O O . LYS A 1 95 ? -1.065 -14.526 -21.873 1.00 88.25 95 LYS A O 1
ATOM 763 N N . THR A 1 96 ? -2.002 -15.629 -23.582 1.00 84.81 96 THR A N 1
ATOM 764 C CA . THR A 1 96 ? -1.075 -15.182 -24.627 1.00 84.81 96 THR A CA 1
ATOM 765 C C . THR A 1 96 ? -0.804 -13.676 -24.576 1.00 84.81 96 THR A C 1
ATOM 767 O O . THR A 1 96 ? 0.345 -13.242 -24.607 1.00 84.81 96 THR A O 1
ATOM 770 N N . GLN A 1 97 ? -1.865 -12.878 -24.436 1.00 88.38 97 GLN A N 1
ATOM 771 C CA . GLN A 1 97 ? -1.772 -11.421 -24.359 1.00 88.38 97 GLN A CA 1
ATOM 772 C C . GLN A 1 97 ? -1.074 -10.953 -23.074 1.00 88.38 97 GLN A C 1
ATOM 774 O O . GLN A 1 97 ? -0.183 -10.114 -23.141 1.00 88.38 97 GLN A O 1
ATOM 779 N N . GLU A 1 98 ? -1.418 -11.525 -21.916 1.00 88.19 98 GLU A N 1
ATOM 780 C CA . GLU A 1 98 ? -0.806 -11.177 -20.623 1.00 88.19 98 GLU A CA 1
ATOM 781 C C . GLU A 1 98 ? 0.702 -11.451 -20.638 1.00 88.19 98 GLU A C 1
ATOM 783 O O . GLU A 1 98 ? 1.502 -10.614 -20.216 1.00 88.19 98 GLU A O 1
ATOM 788 N N . TYR A 1 99 ? 1.095 -12.596 -21.201 1.00 88.25 99 TYR A N 1
ATOM 789 C CA . TYR A 1 99 ? 2.496 -12.965 -21.348 1.00 88.25 99 TYR A CA 1
ATOM 790 C C . TYR A 1 99 ? 3.248 -12.036 -22.309 1.00 88.25 99 TYR A C 1
ATOM 792 O O . TYR A 1 99 ? 4.362 -11.612 -21.999 1.00 88.25 99 TYR A O 1
ATOM 800 N N . ALA A 1 100 ? 2.650 -11.687 -23.453 1.00 91.75 100 ALA A N 1
ATOM 801 C CA . ALA A 1 100 ? 3.256 -10.773 -24.422 1.00 91.75 100 ALA A CA 1
ATOM 802 C C . ALA A 1 100 ? 3.510 -9.385 -23.812 1.00 91.75 100 ALA A C 1
ATOM 804 O O . ALA A 1 100 ? 4.607 -8.843 -23.953 1.00 91.75 100 ALA A O 1
ATOM 805 N N . VAL A 1 101 ? 2.536 -8.852 -23.067 1.00 91.25 101 VAL A N 1
ATOM 806 C CA . VAL A 1 101 ? 2.678 -7.578 -22.348 1.00 91.25 101 VAL A CA 1
ATOM 807 C C . VAL A 1 101 ? 3.796 -7.660 -21.315 1.00 91.25 101 VAL A C 1
ATOM 809 O O . VAL A 1 101 ? 4.686 -6.813 -21.302 1.00 91.25 101 VAL A O 1
ATOM 812 N N . TRP A 1 102 ? 3.796 -8.698 -20.477 1.00 91.94 102 TRP A N 1
ATOM 813 C CA . TRP A 1 102 ? 4.845 -8.886 -19.478 1.00 91.94 102 TRP A CA 1
ATOM 814 C C . TRP A 1 102 ? 6.237 -8.979 -20.120 1.00 91.94 102 TRP A C 1
ATOM 816 O O . TRP A 1 102 ? 7.159 -8.299 -19.671 1.00 91.94 102 TRP A O 1
ATOM 826 N N . ARG A 1 103 ? 6.385 -9.744 -21.211 1.00 92.75 103 ARG A N 1
ATOM 827 C CA . ARG A 1 103 ? 7.640 -9.858 -21.975 1.00 92.75 103 ARG A CA 1
ATOM 828 C C . ARG A 1 103 ? 8.113 -8.518 -22.523 1.00 92.75 103 ARG A C 1
ATOM 830 O O . ARG A 1 103 ? 9.295 -8.214 -22.385 1.00 92.75 103 ARG A O 1
ATOM 837 N N . TRP A 1 104 ? 7.212 -7.734 -23.111 1.00 93.38 104 TRP A N 1
ATOM 838 C CA . TRP A 1 104 ? 7.523 -6.402 -23.628 1.00 93.38 104 TRP A CA 1
ATOM 839 C C . TRP A 1 104 ? 7.981 -5.462 -22.510 1.00 93.38 104 TRP A C 1
ATOM 841 O O . TRP A 1 104 ? 8.984 -4.770 -22.667 1.00 93.38 104 TRP A O 1
ATOM 851 N N . ILE A 1 105 ? 7.312 -5.476 -21.351 1.00 93.00 105 ILE A N 1
ATOM 852 C CA . ILE A 1 105 ? 7.693 -4.662 -20.186 1.00 93.00 105 ILE A CA 1
ATOM 853 C C . ILE A 1 105 ? 9.129 -4.972 -19.748 1.00 93.00 105 ILE A C 1
ATOM 855 O O . ILE A 1 105 ? 9.919 -4.049 -19.535 1.00 93.00 105 ILE A O 1
ATOM 859 N N . ILE A 1 106 ? 9.472 -6.258 -19.619 1.00 92.19 106 ILE A N 1
ATOM 860 C CA . ILE A 1 106 ? 10.772 -6.700 -19.093 1.00 92.19 106 ILE A CA 1
ATOM 861 C C . ILE A 1 106 ? 11.880 -6.760 -20.153 1.00 92.19 106 ILE A C 1
ATOM 863 O O . ILE A 1 106 ? 12.962 -7.257 -19.842 1.00 92.19 106 ILE A O 1
ATOM 867 N N . GLN A 1 107 ? 11.628 -6.338 -21.391 1.00 91.12 107 GLN A N 1
ATOM 868 C CA . GLN A 1 107 ? 12.596 -6.445 -22.478 1.00 91.12 107 GLN A CA 1
ATOM 869 C C . GLN A 1 107 ? 13.815 -5.540 -22.237 1.00 91.12 107 GLN A C 1
ATOM 871 O O . GLN A 1 107 ? 13.685 -4.355 -21.922 1.00 91.12 107 GLN A O 1
ATOM 876 N N . ASP A 1 108 ? 15.014 -6.097 -22.412 1.00 88.81 108 ASP A N 1
ATOM 877 C CA . ASP A 1 108 ? 16.262 -5.340 -22.307 1.00 88.81 108 ASP A CA 1
ATOM 878 C C . ASP A 1 108 ? 16.470 -4.429 -23.539 1.00 88.81 108 ASP A C 1
ATOM 880 O O . ASP A 1 108 ? 15.928 -4.671 -24.618 1.00 88.81 108 ASP A O 1
ATOM 884 N N . GLY A 1 109 ? 17.259 -3.361 -23.384 1.00 86.94 109 GLY A N 1
ATOM 885 C CA . GLY A 1 109 ? 17.571 -2.409 -24.465 1.00 86.94 109 GLY A CA 1
ATOM 886 C C . GLY A 1 109 ? 16.511 -1.331 -24.730 1.00 86.94 109 GLY A C 1
ATOM 887 O O . GLY A 1 109 ? 16.747 -0.452 -25.550 1.00 86.94 109 GLY A O 1
ATOM 888 N N . GLN A 1 110 ? 15.379 -1.367 -24.023 1.00 90.81 110 GLN A N 1
ATOM 889 C CA . GLN A 1 110 ? 14.344 -0.327 -24.068 1.00 90.81 110 GLN A CA 1
ATOM 890 C C . GLN A 1 110 ? 14.663 0.847 -23.127 1.00 90.81 110 GLN A C 1
ATOM 892 O O . GLN A 1 110 ? 15.476 0.713 -22.202 1.00 90.81 110 GLN A O 1
ATOM 897 N N . ASP A 1 111 ? 13.993 1.988 -23.328 1.00 94.38 111 ASP A N 1
ATOM 898 C CA . ASP A 1 111 ? 14.115 3.133 -22.423 1.00 94.38 111 ASP A CA 1
ATOM 899 C C . ASP A 1 111 ? 13.575 2.780 -21.029 1.00 94.38 111 ASP A C 1
ATOM 901 O O . ASP A 1 111 ? 12.411 2.443 -20.823 1.00 94.38 111 ASP A O 1
ATOM 905 N N . LYS A 1 112 ? 14.458 2.863 -20.035 1.00 94.56 112 LYS A N 1
ATOM 906 C CA . LYS A 1 112 ? 14.168 2.526 -18.641 1.00 94.56 112 LYS A CA 1
ATOM 907 C C . LYS A 1 112 ? 13.253 3.549 -17.963 1.00 94.56 112 LYS A C 1
ATOM 909 O O . LYS A 1 112 ? 12.632 3.198 -16.956 1.00 94.56 112 LYS A O 1
ATOM 914 N N . LEU A 1 113 ? 13.214 4.787 -18.454 1.00 95.38 113 LEU A N 1
ATOM 915 C CA . LEU A 1 113 ? 12.422 5.881 -17.886 1.00 95.38 113 LEU A CA 1
ATOM 916 C C . LEU A 1 113 ? 11.061 6.051 -18.566 1.00 95.38 113 LEU A C 1
ATOM 918 O O . LEU A 1 113 ? 10.238 6.812 -18.068 1.00 95.38 113 LEU A O 1
ATOM 922 N N . GLU A 1 114 ? 10.802 5.310 -19.642 1.00 94.94 114 GLU A N 1
ATOM 923 C CA . GLU A 1 114 ? 9.515 5.290 -20.330 1.00 94.94 114 GLU A CA 1
ATOM 924 C C . GLU A 1 114 ? 8.372 4.961 -19.364 1.00 94.94 114 GLU A C 1
ATOM 926 O O . GLU A 1 114 ? 8.455 4.002 -18.589 1.00 94.94 114 GLU A O 1
ATOM 931 N N . HIS A 1 115 ? 7.294 5.741 -19.420 1.00 93.81 115 HIS A N 1
ATOM 932 C CA . HIS A 1 115 ? 6.068 5.472 -18.676 1.00 93.81 115 HIS A CA 1
ATOM 933 C C . HIS A 1 115 ? 5.321 4.316 -19.352 1.00 93.81 115 HIS A C 1
ATOM 935 O O . HIS A 1 115 ? 4.740 4.485 -20.418 1.00 93.81 115 HIS A O 1
ATOM 941 N N . VAL A 1 116 ? 5.340 3.132 -18.734 1.00 93.88 116 VAL A N 1
ATOM 942 C CA . VAL A 1 116 ? 4.717 1.908 -19.287 1.00 93.88 116 VAL A CA 1
ATOM 943 C C . VAL A 1 116 ? 3.355 1.595 -18.669 1.00 93.88 116 VAL A C 1
ATOM 945 O O . VAL A 1 116 ? 2.666 0.671 -19.094 1.00 93.88 116 VAL A O 1
ATOM 948 N N . PHE A 1 117 ? 2.977 2.341 -17.634 1.00 92.69 117 PHE A N 1
ATOM 949 C CA . PHE A 1 117 ? 1.669 2.286 -17.002 1.00 92.69 117 PHE A CA 1
ATOM 950 C C . PHE A 1 117 ? 1.257 3.699 -16.612 1.00 92.69 117 PHE A C 1
ATOM 952 O O . PHE A 1 117 ? 2.069 4.430 -16.040 1.00 92.69 117 PHE A O 1
ATOM 959 N N . GLU A 1 118 ? -0.005 4.031 -16.857 1.00 90.44 118 GLU A N 1
ATOM 960 C CA . GLU A 1 118 ? -0.627 5.283 -16.448 1.00 90.44 118 GLU A CA 1
ATOM 961 C C . GLU A 1 118 ? -2.100 5.038 -16.098 1.00 90.44 118 GLU A C 1
ATOM 963 O O . GLU A 1 118 ? -2.832 4.373 -16.832 1.00 90.44 118 GLU A O 1
ATOM 968 N N . ALA A 1 119 ? -2.530 5.555 -14.952 1.00 83.88 119 ALA A N 1
ATOM 969 C CA . ALA A 1 119 ? -3.907 5.519 -14.486 1.00 83.88 119 ALA A CA 1
ATOM 970 C C . ALA A 1 119 ? -4.191 6.784 -13.660 1.00 83.88 119 ALA A C 1
ATOM 972 O O . ALA A 1 119 ? -3.984 6.821 -12.443 1.00 83.88 119 ALA A O 1
ATOM 973 N N . GLY A 1 120 ? -4.651 7.842 -14.335 1.00 82.62 120 GLY A N 1
ATOM 974 C CA . GLY A 1 120 ? -4.715 9.181 -13.741 1.00 82.62 120 GLY A CA 1
ATOM 975 C C . GLY A 1 120 ? -3.316 9.638 -13.320 1.00 82.62 120 GLY A C 1
ATOM 976 O O . GLY A 1 120 ? -2.359 9.455 -14.060 1.00 82.62 120 GLY A O 1
ATOM 977 N N . ASP A 1 121 ? -3.167 10.144 -12.096 1.00 82.62 121 ASP A N 1
ATOM 978 C CA . ASP A 1 121 ? -1.858 10.588 -11.583 1.00 82.62 121 ASP A CA 1
ATOM 979 C C . ASP A 1 121 ? -0.905 9.437 -11.202 1.00 82.62 121 ASP A C 1
ATOM 981 O O . ASP A 1 121 ? 0.201 9.684 -10.716 1.00 82.62 121 ASP A O 1
ATOM 985 N N . LEU A 1 122 ? -1.347 8.178 -11.296 1.00 87.62 122 LEU A N 1
ATOM 986 C CA . LEU A 1 122 ? -0.512 7.022 -10.989 1.00 87.62 122 LEU A CA 1
ATOM 987 C C . LEU A 1 122 ? 0.177 6.544 -12.261 1.00 87.62 122 LEU A C 1
ATOM 989 O O . LEU A 1 122 ? -0.465 5.974 -13.135 1.00 87.62 122 LEU A O 1
ATOM 993 N N . PHE A 1 123 ? 1.491 6.713 -12.332 1.00 91.62 123 PHE A N 1
ATOM 994 C CA . PHE A 1 123 ? 2.302 6.205 -13.432 1.00 91.62 123 PHE A CA 1
ATOM 995 C C . PHE A 1 123 ? 3.441 5.329 -12.916 1.00 91.62 123 PHE A C 1
ATOM 997 O O . PHE A 1 123 ? 3.851 5.414 -11.755 1.00 91.62 123 PHE A O 1
ATOM 1004 N N . CYS A 1 124 ? 3.965 4.462 -13.778 1.00 94.75 124 CYS A N 1
ATOM 1005 C CA . CYS A 1 124 ? 5.127 3.647 -13.454 1.00 94.75 124 CYS A CA 1
ATOM 1006 C C . CYS A 1 124 ? 6.044 3.509 -14.659 1.00 94.75 124 CYS A C 1
ATOM 1008 O O . CYS A 1 124 ? 5.615 3.185 -15.768 1.00 94.75 124 CYS A O 1
ATOM 1010 N N . ILE A 1 125 ? 7.325 3.760 -14.409 1.00 95.81 125 ILE A N 1
ATOM 1011 C CA . ILE A 1 125 ? 8.361 3.659 -15.425 1.00 95.81 125 ILE A CA 1
ATOM 1012 C C . ILE A 1 125 ? 8.751 2.205 -15.675 1.00 95.81 125 ILE A C 1
ATOM 1014 O O . ILE A 1 125 ? 8.681 1.358 -14.773 1.00 95.81 125 ILE A O 1
ATOM 1018 N N . ARG A 1 126 ? 9.262 1.930 -16.876 1.00 96.06 126 ARG A N 1
ATOM 1019 C CA . ARG A 1 126 ? 9.719 0.602 -17.292 1.00 96.06 126 ARG A CA 1
ATOM 1020 C C . ARG A 1 126 ? 10.671 -0.025 -16.284 1.00 96.06 126 ARG A C 1
ATOM 1022 O O . ARG A 1 126 ? 10.474 -1.173 -15.904 1.00 96.06 126 ARG A O 1
ATOM 1029 N N . LYS A 1 127 ? 11.663 0.725 -15.786 1.00 96.19 127 LYS A N 1
ATOM 1030 C CA . LYS A 1 127 ? 12.640 0.237 -14.794 1.00 96.19 127 LYS A CA 1
ATOM 1031 C C . LYS A 1 127 ? 11.977 -0.380 -13.564 1.00 96.19 127 LYS A C 1
ATOM 1033 O O . LYS A 1 127 ? 12.463 -1.383 -13.050 1.00 96.19 127 LYS A O 1
ATOM 1038 N N . HIS A 1 128 ? 10.909 0.237 -13.068 1.00 96.56 128 HIS A N 1
ATOM 1039 C CA . HIS A 1 128 ? 10.219 -0.236 -11.876 1.00 96.56 128 HIS A CA 1
ATOM 1040 C C . HIS A 1 128 ? 9.324 -1.423 -12.215 1.00 96.56 128 HIS A C 1
ATOM 1042 O O . HIS A 1 128 ? 9.384 -2.436 -11.525 1.00 96.56 128 HIS A O 1
ATOM 1048 N N . MET A 1 129 ? 8.552 -1.347 -13.300 1.00 95.56 129 MET A N 1
ATOM 1049 C CA . MET A 1 129 ? 7.672 -2.448 -13.694 1.00 95.56 129 MET A CA 1
ATOM 1050 C C . MET A 1 129 ? 8.452 -3.706 -14.113 1.00 95.56 129 MET A C 1
ATOM 1052 O O . MET A 1 129 ? 8.024 -4.826 -13.844 1.00 95.56 129 MET A O 1
ATOM 1056 N N . ALA A 1 130 ? 9.662 -3.539 -14.654 1.00 95.12 130 ALA A N 1
ATOM 1057 C CA . ALA A 1 130 ? 10.573 -4.634 -14.974 1.00 95.12 130 ALA A CA 1
ATOM 1058 C C . ALA A 1 130 ? 11.009 -5.455 -13.745 1.00 95.12 130 ALA A C 1
ATOM 1060 O O . ALA A 1 130 ? 11.503 -6.572 -13.901 1.00 95.12 130 ALA A O 1
ATOM 1061 N N . THR A 1 131 ? 10.783 -4.961 -12.519 1.00 95.06 131 THR A N 1
ATOM 1062 C CA . THR A 1 131 ? 11.007 -5.744 -11.291 1.00 95.06 131 THR A CA 1
ATOM 1063 C C . THR A 1 131 ? 10.028 -6.904 -11.102 1.00 95.06 131 THR A C 1
ATOM 1065 O O . THR A 1 131 ? 10.279 -7.761 -10.263 1.00 95.06 131 THR A O 1
ATOM 1068 N N . L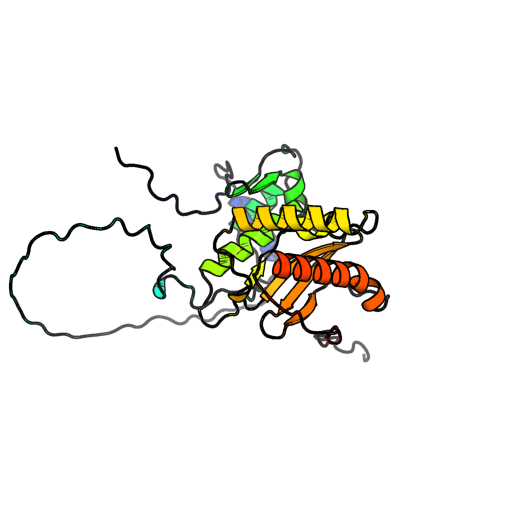EU A 1 132 ? 8.977 -7.003 -11.928 1.00 92.25 132 LEU A N 1
ATOM 1069 C CA . LEU A 1 132 ? 8.145 -8.207 -12.063 1.00 92.25 132 LEU A CA 1
ATOM 1070 C C . LEU A 1 132 ? 8.898 -9.400 -12.683 1.00 92.25 132 LEU A C 1
ATOM 1072 O O . LEU A 1 132 ? 8.345 -10.495 -12.795 1.00 92.25 132 LEU A O 1
ATOM 1076 N N . ARG A 1 133 ? 10.149 -9.212 -13.121 1.00 91.19 133 ARG A N 1
ATOM 1077 C CA . ARG A 1 133 ? 11.019 -10.308 -13.548 1.00 91.19 133 ARG A CA 1
ATOM 1078 C C . ARG A 1 133 ? 11.262 -11.271 -12.367 1.00 91.19 133 ARG A C 1
ATOM 1080 O O . ARG A 1 133 ? 11.491 -10.813 -11.245 1.00 91.19 133 ARG A O 1
ATOM 1087 N N . PRO A 1 134 ? 11.285 -12.599 -12.592 1.00 85.62 134 PRO A N 1
ATOM 1088 C CA . PRO A 1 134 ? 11.552 -13.563 -11.539 1.00 85.62 134 PRO A CA 1
ATOM 1089 C C . PRO A 1 134 ? 12.873 -13.254 -10.843 1.00 85.62 134 PRO A C 1
ATOM 1091 O O . PRO A 1 134 ? 13.812 -12.751 -11.464 1.00 85.62 134 PRO A O 1
ATOM 1094 N N . ARG A 1 135 ? 12.944 -13.573 -9.547 1.00 83.81 135 ARG A N 1
ATOM 1095 C CA . ARG A 1 135 ? 14.135 -13.357 -8.704 1.00 83.81 135 ARG A CA 1
ATOM 1096 C C . ARG A 1 135 ? 14.578 -11.892 -8.594 1.00 83.81 135 ARG A C 1
ATOM 1098 O O . ARG A 1 135 ? 15.706 -11.627 -8.190 1.00 83.81 135 ARG A O 1
ATOM 1105 N N . THR A 1 136 ? 13.698 -10.949 -8.915 1.00 89.25 136 THR A N 1
ATOM 1106 C CA . THR A 1 136 ? 13.944 -9.517 -8.741 1.00 89.25 136 THR A CA 1
ATOM 1107 C C . THR A 1 136 ? 13.140 -9.001 -7.552 1.00 89.25 136 THR A C 1
ATOM 1109 O O . THR A 1 136 ? 12.038 -9.472 -7.279 1.00 89.25 136 THR A O 1
ATOM 1112 N N . ARG A 1 137 ? 13.702 -8.045 -6.809 1.00 89.12 137 ARG A N 1
ATOM 1113 C CA . ARG A 1 137 ? 12.976 -7.363 -5.731 1.00 89.12 137 ARG A CA 1
ATOM 1114 C C . ARG A 1 137 ? 12.013 -6.357 -6.340 1.00 89.12 137 ARG A C 1
ATOM 1116 O O . ARG A 1 137 ? 12.446 -5.510 -7.120 1.00 89.12 137 ARG A O 1
ATOM 1123 N N . LEU A 1 138 ? 10.739 -6.445 -5.962 1.00 92.56 138 LEU A N 1
ATOM 1124 C CA . LEU A 1 138 ? 9.716 -5.520 -6.433 1.00 92.56 138 LEU A CA 1
ATOM 1125 C C . LEU A 1 138 ? 10.070 -4.083 -6.062 1.00 92.56 138 LEU A C 1
ATOM 1127 O O . LEU A 1 138 ? 10.569 -3.802 -4.972 1.00 92.56 138 LEU A O 1
ATOM 1131 N N . TYR A 1 139 ? 9.776 -3.165 -6.971 1.00 94.62 139 TYR A N 1
ATOM 1132 C CA . TYR A 1 139 ? 9.853 -1.746 -6.679 1.00 94.62 139 TYR A CA 1
ATOM 1133 C C . TYR A 1 139 ? 8.549 -1.251 -6.047 1.00 94.62 139 TYR A C 1
ATOM 1135 O O . TYR A 1 139 ? 7.467 -1.737 -6.375 1.00 94.62 139 TYR A O 1
ATOM 1143 N N . TYR A 1 140 ? 8.628 -0.255 -5.163 1.00 92.56 140 TYR A N 1
ATOM 1144 C CA . TYR A 1 140 ? 7.470 0.219 -4.395 1.00 92.56 140 TYR A CA 1
ATOM 1145 C C . TYR A 1 140 ? 6.326 0.744 -5.282 1.00 92.56 140 TYR A C 1
ATOM 1147 O O . TYR A 1 140 ? 5.164 0.524 -4.962 1.00 92.56 140 TYR A O 1
ATOM 1155 N N . SER A 1 141 ? 6.628 1.341 -6.442 1.00 93.56 141 SER A N 1
ATOM 1156 C CA . SER A 1 141 ? 5.594 1.828 -7.368 1.00 93.56 141 SER A CA 1
ATOM 1157 C C . SER A 1 141 ? 4.748 0.698 -7.963 1.00 93.56 141 SER A C 1
ATOM 1159 O O . SER A 1 141 ? 3.591 0.912 -8.308 1.00 93.56 141 SER A O 1
ATOM 1161 N N . VAL A 1 142 ? 5.292 -0.522 -8.051 1.00 95.12 142 VAL A N 1
ATOM 1162 C CA . VAL A 1 142 ? 4.527 -1.710 -8.463 1.00 95.12 142 VAL A CA 1
ATOM 1163 C C . VAL A 1 142 ? 3.510 -2.089 -7.381 1.00 95.12 142 VAL A C 1
ATOM 1165 O O . VAL A 1 142 ? 2.385 -2.468 -7.699 1.00 95.12 142 VAL A O 1
ATOM 1168 N N . ILE A 1 143 ? 3.871 -1.927 -6.104 1.00 95.00 143 ILE A N 1
ATOM 1169 C CA . ILE A 1 143 ? 2.967 -2.161 -4.968 1.00 95.00 143 ILE A CA 1
ATOM 1170 C C . ILE A 1 143 ? 1.851 -1.110 -4.922 1.00 95.00 143 ILE A C 1
ATOM 1172 O O . ILE A 1 143 ? 0.702 -1.459 -4.655 1.00 95.00 143 ILE A O 1
ATOM 1176 N N . ASP A 1 144 ? 2.150 0.150 -5.242 1.00 93.69 144 ASP A N 1
ATOM 1177 C CA . ASP A 1 144 ? 1.128 1.201 -5.332 1.00 93.69 144 ASP A CA 1
ATOM 1178 C C . ASP A 1 144 ? 0.120 0.931 -6.455 1.00 93.69 144 ASP A C 1
ATOM 1180 O O . ASP A 1 144 ? -1.087 1.080 -6.249 1.00 93.69 144 ASP A O 1
ATOM 1184 N N . ILE A 1 145 ? 0.592 0.458 -7.614 1.00 94.88 145 ILE A N 1
ATOM 1185 C CA . ILE A 1 145 ? -0.279 -0.005 -8.706 1.00 94.88 145 ILE A CA 1
ATOM 1186 C C . ILE A 1 145 ? -1.143 -1.172 -8.257 1.00 94.88 145 ILE A C 1
ATOM 1188 O O . ILE A 1 145 ? -2.353 -1.155 -8.479 1.00 94.88 145 ILE A O 1
ATOM 1192 N N . TRP A 1 146 ? -0.554 -2.163 -7.591 1.00 93.88 146 TRP A N 1
ATOM 1193 C CA . TRP A 1 146 ? -1.315 -3.276 -7.039 1.00 93.88 146 TRP A CA 1
ATOM 1194 C C . TRP A 1 146 ? -2.422 -2.783 -6.095 1.00 93.88 146 TRP A C 1
ATOM 1196 O O . TRP A 1 146 ? -3.578 -3.160 -6.275 1.00 93.88 146 TRP A O 1
ATOM 1206 N N . ALA A 1 147 ? -2.121 -1.885 -5.153 1.00 94.25 147 ALA A N 1
ATOM 1207 C CA . ALA A 1 147 ? -3.115 -1.348 -4.224 1.00 94.25 147 ALA A CA 1
ATOM 1208 C C . ALA A 1 147 ? -4.241 -0.584 -4.949 1.00 94.25 147 ALA A C 1
ATOM 1210 O O . ALA A 1 147 ? -5.420 -0.775 -4.638 1.00 94.25 147 ALA A O 1
ATOM 1211 N N . ALA A 1 148 ? -3.899 0.235 -5.948 1.00 92.81 148 ALA A N 1
ATOM 1212 C CA . ALA A 1 148 ? -4.872 0.967 -6.757 1.00 92.81 148 ALA A CA 1
ATOM 1213 C C . ALA A 1 148 ? -5.806 0.025 -7.537 1.00 92.81 148 ALA A C 1
ATOM 1215 O O . ALA A 1 148 ? -7.028 0.168 -7.451 1.00 92.81 148 ALA A O 1
ATOM 1216 N N . LEU A 1 149 ? -5.248 -0.983 -8.217 1.00 90.81 149 LEU A N 1
ATOM 1217 C CA . LEU A 1 149 ? -6.021 -1.990 -8.953 1.00 90.81 149 LEU A CA 1
ATOM 1218 C C . LEU A 1 149 ? -6.929 -2.804 -8.023 1.00 90.81 149 LEU A C 1
ATOM 1220 O O . LEU A 1 149 ? -8.059 -3.138 -8.381 1.00 90.81 149 LEU A O 1
ATOM 1224 N N . MET A 1 150 ? -6.462 -3.127 -6.816 1.00 90.75 150 MET A N 1
ATOM 1225 C CA . MET A 1 150 ? -7.277 -3.844 -5.836 1.00 90.75 150 MET A CA 1
ATOM 1226 C C . MET A 1 150 ? -8.453 -2.992 -5.338 1.00 90.75 150 MET A C 1
ATOM 1228 O O . MET A 1 150 ? -9.567 -3.503 -5.241 1.00 90.75 150 MET A O 1
ATOM 1232 N N . ASN A 1 151 ? -8.251 -1.693 -5.098 1.00 92.00 151 ASN A N 1
ATOM 1233 C CA . ASN A 1 151 ? -9.340 -0.774 -4.743 1.00 92.00 151 ASN A CA 1
ATOM 1234 C C . ASN A 1 151 ? -10.358 -0.585 -5.873 1.00 92.00 151 ASN A C 1
ATOM 1236 O O . ASN A 1 151 ? -11.555 -0.492 -5.610 1.00 92.00 151 ASN A O 1
ATOM 1240 N N . GLU A 1 152 ? -9.909 -0.533 -7.127 1.00 87.88 152 GLU A N 1
ATOM 1241 C CA . GLU A 1 152 ? -10.802 -0.470 -8.286 1.00 87.88 152 GLU A CA 1
ATOM 1242 C C . GLU A 1 152 ? -11.713 -1.698 -8.355 1.00 87.88 152 GLU A C 1
ATOM 1244 O O . GLU A 1 152 ? -12.936 -1.566 -8.476 1.00 87.88 152 GLU A O 1
ATOM 1249 N N . LYS A 1 153 ? -11.125 -2.893 -8.213 1.00 86.25 153 LYS A N 1
ATOM 1250 C CA . LYS A 1 153 ? -11.846 -4.173 -8.255 1.00 86.25 153 LYS A CA 1
ATOM 1251 C C . LYS A 1 153 ? -12.950 -4.269 -7.202 1.00 86.25 153 LYS A C 1
ATOM 1253 O O . LYS A 1 153 ? -13.954 -4.944 -7.436 1.00 86.25 153 LYS A O 1
ATOM 1258 N N . GLU A 1 154 ? -12.837 -3.546 -6.089 1.00 87.56 154 GLU A N 1
ATOM 1259 C CA . GLU A 1 154 ? -13.889 -3.480 -5.067 1.00 87.56 154 GLU A CA 1
ATOM 1260 C C . GLU A 1 154 ? -15.184 -2.811 -5.560 1.00 87.56 154 GLU A C 1
ATOM 1262 O O . GLU A 1 154 ? -16.245 -3.032 -4.974 1.00 87.56 154 GLU A O 1
ATOM 1267 N N . THR A 1 155 ? -15.152 -2.063 -6.668 1.00 85.31 155 THR A N 1
ATOM 1268 C CA . THR A 1 155 ? -16.355 -1.510 -7.326 1.00 85.31 155 THR A CA 1
ATOM 1269 C C . THR A 1 155 ? -17.248 -2.606 -7.911 1.00 85.31 155 THR A C 1
ATOM 1271 O O . THR A 1 155 ? -18.472 -2.458 -7.955 1.00 85.31 155 THR A O 1
ATOM 1274 N N . TYR A 1 156 ? -16.644 -3.725 -8.310 1.00 83.62 156 TYR A N 1
ATOM 1275 C CA . TYR A 1 156 ? -17.310 -4.841 -8.983 1.00 83.62 156 TYR A CA 1
ATOM 1276 C C . TYR A 1 156 ? -17.585 -6.022 -8.048 1.00 83.62 156 TYR A C 1
ATOM 1278 O O . TYR A 1 156 ? -18.071 -7.061 -8.499 1.00 83.62 156 TYR A O 1
ATOM 1286 N N . LYS A 1 157 ? -17.284 -5.868 -6.750 1.00 82.75 157 LYS A N 1
ATOM 1287 C CA . LYS A 1 157 ? -17.437 -6.916 -5.740 1.00 82.75 157 LYS A CA 1
ATOM 1288 C C . LYS A 1 157 ? -18.874 -7.420 -5.625 1.00 82.75 157 LYS A C 1
ATOM 1290 O O . LYS A 1 157 ? -19.838 -6.652 -5.699 1.00 82.75 157 LYS A O 1
ATOM 1295 N N . ALA A 1 158 ? -18.994 -8.705 -5.312 1.00 81.88 158 ALA A N 1
ATOM 1296 C CA . ALA A 1 158 ? -20.257 -9.284 -4.891 1.00 81.88 158 ALA A CA 1
ATOM 1297 C C . ALA A 1 158 ? -20.712 -8.673 -3.548 1.00 81.88 158 ALA A C 1
ATOM 1299 O O . ALA A 1 158 ? -19.890 -8.207 -2.737 1.00 81.88 158 ALA A O 1
ATOM 1300 N N . ALA A 1 159 ? -22.025 -8.616 -3.323 1.00 81.00 159 ALA A N 1
ATOM 1301 C CA . ALA A 1 159 ? -22.609 -7.891 -2.193 1.00 81.00 159 ALA A CA 1
ATOM 1302 C C . ALA A 1 159 ? -22.203 -8.510 -0.846 1.00 81.00 159 ALA A C 1
ATOM 1304 O O . ALA A 1 159 ? -21.859 -7.783 0.084 1.00 81.00 159 ALA A O 1
ATOM 1305 N N . GLU A 1 160 ? -22.183 -9.836 -0.806 1.00 81.56 160 GLU A N 1
ATOM 1306 C CA . GLU A 1 160 ? -21.865 -10.712 0.316 1.00 81.56 160 GLU A CA 1
ATOM 1307 C C . GLU A 1 160 ? -20.375 -10.765 0.658 1.00 81.56 160 GLU A C 1
ATOM 1309 O O . GLU A 1 160 ? -20.006 -11.094 1.783 1.00 81.56 160 GLU A O 1
ATOM 1314 N N . SER A 1 161 ? -19.501 -10.430 -0.291 1.00 84.56 161 SER A N 1
ATOM 1315 C CA . SER A 1 161 ? -18.065 -10.542 -0.060 1.00 84.56 161 SER A CA 1
ATOM 1316 C C . SER A 1 161 ? -17.540 -9.347 0.764 1.00 84.56 161 SER A C 1
ATOM 1318 O O . SER A 1 161 ? -18.008 -8.217 0.552 1.00 84.56 161 SER A O 1
ATOM 1320 N N . PRO A 1 162 ? -16.567 -9.544 1.683 1.00 89.62 162 PRO A N 1
ATOM 1321 C CA . PRO A 1 162 ? -16.052 -8.467 2.532 1.00 89.62 162 PRO A CA 1
ATOM 1322 C C . PRO A 1 162 ? -15.576 -7.275 1.710 1.00 89.62 162 PRO A C 1
ATOM 1324 O O . PRO A 1 162 ? -14.924 -7.472 0.685 1.00 89.62 162 PRO A O 1
ATOM 1327 N N . LYS A 1 163 ? -15.904 -6.054 2.125 1.00 91.38 163 LYS A N 1
ATOM 1328 C CA . LYS A 1 163 ? -15.412 -4.836 1.484 1.00 91.38 163 LYS A CA 1
ATOM 1329 C C . LYS A 1 163 ? -14.008 -4.522 1.993 1.00 91.38 163 LYS A C 1
ATOM 1331 O O . LYS A 1 163 ? -13.823 -4.280 3.187 1.00 91.38 163 LYS A O 1
ATOM 1336 N N . CYS A 1 164 ? -13.043 -4.480 1.090 1.00 94.25 164 CYS A N 1
ATOM 1337 C CA . CYS A 1 164 ? -11.640 -4.252 1.409 1.00 94.25 164 CYS A CA 1
ATOM 1338 C C . CYS A 1 164 ? -11.204 -2.836 1.009 1.00 94.25 164 CYS A C 1
ATOM 1340 O O . CYS A 1 164 ? -11.733 -2.254 0.065 1.00 94.25 164 CYS A O 1
ATOM 1342 N N . LEU A 1 165 ? -10.236 -2.281 1.733 1.00 96.25 165 LEU A N 1
ATOM 1343 C CA . LEU A 1 165 ? -9.507 -1.071 1.356 1.00 96.25 165 LEU A CA 1
ATOM 1344 C C . LEU A 1 165 ? -8.017 -1.391 1.334 1.00 96.25 165 LEU A C 1
ATOM 1346 O O . LEU A 1 165 ? -7.499 -1.918 2.313 1.00 96.25 165 LEU A O 1
ATOM 1350 N N . PHE A 1 166 ? -7.326 -1.046 0.260 1.00 96.38 166 PHE A N 1
ATOM 1351 C CA . PHE A 1 166 ? -5.891 -1.251 0.097 1.00 96.38 166 PHE A CA 1
ATOM 1352 C C . PHE A 1 166 ? -5.196 0.105 0.103 1.00 96.38 166 PHE A C 1
ATOM 1354 O O . PHE A 1 166 ? -5.430 0.942 -0.765 1.00 96.38 166 PHE A O 1
ATOM 1361 N N . LEU A 1 167 ? -4.373 0.358 1.111 1.00 96.69 167 LEU A N 1
ATOM 1362 C CA . LEU A 1 167 ? -3.611 1.598 1.202 1.00 96.69 167 LEU A CA 1
ATOM 1363 C C . LEU A 1 167 ? -2.300 1.482 0.418 1.00 96.69 167 LEU A C 1
ATOM 1365 O O . LEU A 1 167 ? -1.850 0.383 0.096 1.00 96.69 167 LEU A O 1
ATOM 1369 N N . ASN A 1 168 ? -1.705 2.622 0.081 1.00 93.25 168 ASN A N 1
ATOM 1370 C CA . ASN A 1 168 ? -0.459 2.689 -0.676 1.00 93.25 168 ASN A CA 1
ATOM 1371 C C . ASN A 1 168 ? 0.772 2.504 0.235 1.00 93.25 168 ASN A C 1
ATOM 1373 O O . ASN A 1 168 ? 0.691 2.603 1.464 1.00 93.25 168 ASN A O 1
ATOM 1377 N N . ILE A 1 169 ? 1.936 2.265 -0.369 1.00 93.31 169 ILE A N 1
ATOM 1378 C CA . ILE A 1 169 ? 3.192 2.031 0.359 1.00 93.31 169 ILE A CA 1
ATOM 1379 C C . ILE A 1 169 ? 3.734 3.294 1.050 1.00 93.31 169 ILE A C 1
ATOM 1381 O O . ILE A 1 169 ? 4.551 3.199 1.972 1.00 93.31 169 ILE A O 1
ATOM 1385 N N . GLY A 1 170 ? 3.249 4.477 0.652 1.00 92.06 170 GLY A N 1
ATOM 1386 C CA . GLY A 1 170 ? 3.600 5.771 1.250 1.00 92.06 170 GLY A CA 1
ATOM 1387 C C . GLY A 1 170 ? 3.380 5.810 2.765 1.00 92.06 170 GLY A C 1
ATOM 1388 O O . GLY A 1 170 ? 4.187 6.384 3.493 1.00 92.06 170 GLY A O 1
ATOM 1389 N N . LEU A 1 171 ? 2.377 5.080 3.271 1.00 93.00 171 LEU A N 1
ATOM 1390 C CA . LEU A 1 171 ? 2.105 4.951 4.709 1.00 93.00 171 LEU A CA 1
ATOM 1391 C C . LEU A 1 171 ? 3.117 4.095 5.480 1.00 93.00 171 LEU A C 1
ATOM 1393 O O . LEU A 1 171 ? 3.067 4.055 6.710 1.00 93.00 171 LEU A O 1
ATOM 1397 N N . SER A 1 172 ? 4.024 3.407 4.787 1.00 89.94 172 SER A N 1
ATOM 1398 C CA . SER A 1 172 ? 5.001 2.516 5.404 1.00 89.94 172 SER A CA 1
ATOM 1399 C C . SER A 1 172 ? 6.420 3.061 5.415 1.00 89.94 172 SER A C 1
ATOM 1401 O O . SER A 1 172 ? 7.108 2.867 6.413 1.00 89.94 172 SER A O 1
ATOM 1403 N N . ILE A 1 173 ? 6.913 3.612 4.301 1.00 86.69 173 ILE A N 1
ATOM 1404 C CA . ILE A 1 173 ? 8.364 3.795 4.111 1.00 86.69 173 ILE A CA 1
ATOM 1405 C C . ILE A 1 173 ? 8.913 4.798 5.121 1.00 86.69 173 ILE A C 1
ATOM 1407 O O . ILE A 1 173 ? 9.740 4.451 5.959 1.00 86.69 173 ILE A O 1
ATOM 1411 N N . VAL A 1 174 ? 8.416 6.030 5.058 1.00 87.69 174 VAL A N 1
ATOM 1412 C CA . VAL A 1 174 ? 8.878 7.128 5.910 1.00 87.69 174 VAL A CA 1
ATOM 1413 C C . VAL A 1 174 ? 8.078 7.225 7.215 1.00 87.69 174 VAL A C 1
ATOM 1415 O O . VAL A 1 174 ? 8.687 7.420 8.267 1.00 87.69 174 VAL A O 1
ATOM 1418 N N . PRO A 1 175 ? 6.745 7.019 7.222 1.00 93.25 175 PRO A N 1
ATOM 1419 C CA . PRO A 1 175 ? 5.971 7.065 8.463 1.00 93.25 175 PRO A CA 1
ATOM 1420 C C . PRO A 1 175 ? 6.318 5.985 9.493 1.00 93.25 175 PRO A C 1
ATOM 1422 O O . PRO A 1 175 ? 5.931 6.110 10.650 1.00 93.25 175 PRO A O 1
ATOM 1425 N N . LEU A 1 176 ? 7.026 4.920 9.103 1.00 92.44 176 LEU A N 1
ATOM 1426 C CA . LEU A 1 176 ? 7.472 3.851 10.006 1.00 92.44 176 LEU A CA 1
ATOM 1427 C C . LEU A 1 176 ? 9.006 3.724 10.043 1.00 92.44 176 LEU A C 1
ATOM 1429 O O . LEU A 1 176 ? 9.524 2.649 10.367 1.00 92.44 176 LEU A O 1
ATOM 1433 N N . ASP A 1 177 ? 9.727 4.781 9.663 1.00 90.81 177 ASP A N 1
ATOM 1434 C CA . ASP A 1 177 ? 11.190 4.854 9.698 1.00 90.81 177 ASP A CA 1
ATOM 1435 C C . ASP A 1 177 ? 11.682 5.201 11.106 1.00 90.81 177 ASP A C 1
ATOM 1437 O O . ASP A 1 177 ? 11.615 6.352 11.532 1.00 90.81 177 ASP A O 1
ATOM 1441 N N . GLU A 1 178 ? 12.208 4.205 11.817 1.00 87.00 178 GLU A N 1
ATOM 1442 C CA . GLU A 1 178 ? 12.655 4.312 13.212 1.00 87.00 178 GLU A CA 1
ATOM 1443 C C . GLU A 1 178 ? 13.819 5.289 13.432 1.00 87.00 178 GLU A C 1
ATOM 1445 O O . GLU A 1 178 ? 14.077 5.655 14.577 1.00 87.00 178 GLU A O 1
ATOM 1450 N N . THR A 1 179 ? 14.490 5.751 12.370 1.00 90.56 179 THR A N 1
ATOM 1451 C CA . THR A 1 179 ? 15.538 6.781 12.470 1.00 90.56 179 THR A CA 1
ATOM 1452 C C . THR A 1 179 ? 14.976 8.190 12.678 1.00 90.56 179 THR A C 1
ATOM 1454 O O . THR A 1 179 ? 15.699 9.087 13.109 1.00 90.56 179 THR A O 1
ATOM 1457 N N . LYS A 1 180 ? 13.684 8.395 12.395 1.00 91.69 180 LYS A N 1
ATOM 1458 C CA . LYS A 1 180 ? 12.983 9.672 12.572 1.00 91.69 180 LYS A CA 1
ATOM 1459 C C . LYS A 1 180 ? 12.314 9.768 13.935 1.00 91.69 180 LYS A C 1
ATOM 1461 O O . LYS A 1 180 ? 11.930 8.760 14.534 1.00 91.69 180 LYS A O 1
ATOM 1466 N N . SER A 1 181 ? 12.104 10.997 14.402 1.00 95.00 181 SER A N 1
ATOM 1467 C CA . SER A 1 181 ? 11.288 11.217 15.594 1.00 95.00 181 SER A CA 1
ATOM 1468 C C . SER A 1 181 ? 9.838 10.791 15.344 1.00 95.00 181 SER A C 1
ATOM 1470 O O . SER A 1 181 ? 9.334 10.810 14.218 1.00 95.00 181 SER A O 1
ATOM 1472 N N . GLU A 1 182 ? 9.134 10.422 16.413 1.00 93.69 182 GLU A N 1
ATOM 1473 C CA . GLU A 1 182 ? 7.738 9.998 16.298 1.00 93.69 182 GLU A CA 1
ATOM 1474 C C . GLU A 1 182 ? 6.823 11.111 15.751 1.00 93.69 182 GLU A C 1
ATOM 1476 O O . GLU A 1 182 ? 5.872 10.833 15.018 1.00 93.69 182 GLU A O 1
ATOM 1481 N N . ASP A 1 183 ? 7.114 12.371 16.077 1.00 94.94 183 ASP A N 1
ATOM 1482 C CA . ASP A 1 183 ? 6.331 13.507 15.592 1.00 94.94 183 ASP A CA 1
ATOM 1483 C C . ASP A 1 183 ? 6.536 13.745 14.093 1.00 94.94 183 ASP A C 1
ATOM 1485 O O . ASP A 1 183 ? 5.574 14.041 13.383 1.00 94.94 183 ASP A O 1
ATOM 1489 N N . GLU A 1 184 ? 7.759 13.577 13.583 1.00 95.94 184 GLU A N 1
ATOM 1490 C CA . GLU A 1 184 ? 8.034 13.636 12.143 1.00 95.94 184 GLU A CA 1
ATOM 1491 C C . GLU A 1 184 ? 7.357 12.485 11.399 1.00 95.94 184 GLU A C 1
ATOM 1493 O O . GLU A 1 184 ? 6.666 12.726 10.408 1.00 95.94 184 GLU A O 1
ATOM 1498 N N . GLN A 1 185 ? 7.489 11.255 11.910 1.00 96.25 185 GLN A N 1
ATOM 1499 C CA . GLN A 1 185 ? 6.796 10.076 11.379 1.00 96.25 185 GLN A CA 1
ATOM 1500 C C . GLN A 1 185 ? 5.289 10.337 11.264 1.00 96.25 185 GLN A C 1
ATOM 1502 O O . GLN A 1 185 ? 4.693 10.116 10.208 1.00 96.25 185 GLN A O 1
ATOM 1507 N N . TYR A 1 186 ? 4.677 10.876 12.325 1.00 96.88 186 TYR A N 1
ATOM 1508 C CA . TYR A 1 186 ? 3.246 11.153 12.346 1.00 96.88 186 TYR A CA 1
ATOM 1509 C C . TYR A 1 186 ? 2.832 12.276 11.388 1.00 96.88 186 TYR A C 1
ATOM 1511 O O . TYR A 1 186 ? 1.816 12.148 10.709 1.00 96.88 186 TYR A O 1
ATOM 1519 N N . LYS A 1 187 ? 3.601 13.367 11.285 1.00 96.56 187 LYS A N 1
ATOM 1520 C CA . LYS A 1 187 ? 3.313 14.451 10.325 1.00 96.56 187 LYS A CA 1
ATOM 1521 C C . LYS A 1 187 ? 3.296 13.938 8.885 1.00 96.56 187 LYS A C 1
ATOM 1523 O O . LYS A 1 187 ? 2.413 14.303 8.106 1.00 96.56 187 LYS A O 1
ATOM 1528 N N . ILE A 1 188 ? 4.238 13.061 8.545 1.00 96.38 188 ILE A N 1
ATOM 1529 C CA . ILE A 1 188 ? 4.308 12.449 7.216 1.00 96.38 188 ILE A CA 1
ATOM 1530 C C . ILE A 1 188 ? 3.146 11.468 7.035 1.00 96.38 188 ILE A C 1
ATOM 1532 O O . ILE A 1 188 ? 2.454 11.543 6.027 1.00 96.38 188 ILE A O 1
ATOM 1536 N N . TYR A 1 189 ? 2.836 10.648 8.046 1.00 96.75 189 TYR A N 1
ATOM 1537 C CA . TYR A 1 189 ? 1.654 9.777 8.038 1.00 96.75 189 TYR A CA 1
ATOM 1538 C C . TYR A 1 189 ? 0.359 10.545 7.730 1.00 96.75 189 TYR A C 1
ATOM 1540 O O . TYR A 1 189 ? -0.437 10.132 6.889 1.00 96.75 189 TYR A O 1
ATOM 1548 N N . VAL A 1 190 ? 0.144 11.680 8.404 1.00 95.81 190 VAL A N 1
ATOM 1549 C CA . VAL A 1 190 ? -1.021 12.555 8.199 1.00 95.81 190 VAL A CA 1
ATOM 1550 C C . VAL A 1 190 ? -1.046 13.102 6.773 1.00 95.81 190 VAL A C 1
ATOM 1552 O O . VAL A 1 190 ? -2.113 13.144 6.162 1.00 95.81 190 VAL A O 1
ATOM 1555 N N . THR A 1 191 ? 0.109 13.514 6.248 1.00 95.38 191 THR A N 1
ATOM 1556 C CA . THR A 1 191 ? 0.244 14.042 4.882 1.00 95.38 191 THR A CA 1
ATOM 1557 C C . THR A 1 191 ? -0.147 12.987 3.851 1.00 95.38 191 THR A C 1
ATOM 1559 O O . THR A 1 191 ? -1.046 13.228 3.047 1.00 95.38 191 THR A O 1
ATOM 1562 N N . GLU A 1 192 ? 0.436 11.793 3.949 1.00 95.25 192 GLU A N 1
ATOM 1563 C CA . GLU A 1 192 ? 0.128 10.656 3.077 1.00 95.25 192 GLU A CA 1
ATOM 1564 C C . GLU A 1 192 ? -1.345 10.242 3.181 1.00 95.25 192 GLU A C 1
ATOM 1566 O O . GLU A 1 192 ? -2.005 10.005 2.167 1.00 95.25 192 GLU A O 1
ATOM 1571 N N . MET A 1 193 ? -1.915 10.232 4.394 1.00 94.50 193 MET A N 1
ATOM 1572 C CA . MET A 1 193 ? -3.330 9.903 4.549 1.00 94.50 193 MET A CA 1
ATOM 1573 C C . MET A 1 193 ? -4.268 10.947 3.959 1.00 94.50 193 MET A C 1
ATOM 1575 O O . MET A 1 193 ? -5.276 10.591 3.349 1.00 94.50 193 MET A O 1
ATOM 1579 N N . ASN A 1 194 ? -3.952 12.230 4.118 1.00 92.88 194 ASN A N 1
ATOM 1580 C CA . ASN A 1 194 ? -4.744 13.290 3.511 1.00 92.88 194 ASN A CA 1
ATOM 1581 C C . ASN A 1 194 ? -4.661 13.225 1.984 1.00 92.88 194 ASN A C 1
ATOM 1583 O O . ASN A 1 194 ? -5.692 13.365 1.335 1.00 92.88 194 ASN A O 1
ATOM 1587 N N . HIS A 1 195 ? -3.482 12.952 1.416 1.00 91.31 195 HIS A N 1
ATOM 1588 C CA . HIS A 1 195 ? -3.313 12.761 -0.028 1.00 91.31 195 HIS A CA 1
ATOM 1589 C C . HIS A 1 195 ? -4.154 11.591 -0.548 1.00 91.31 195 HIS A C 1
ATOM 1591 O O . HIS A 1 195 ? -4.885 11.724 -1.529 1.00 91.31 195 HIS A O 1
ATOM 1597 N N . PHE A 1 196 ? -4.139 10.461 0.165 1.00 91.88 196 PHE A N 1
ATOM 1598 C CA . PHE A 1 196 ? -5.001 9.323 -0.149 1.00 91.88 196 PHE A CA 1
ATOM 1599 C C . PHE A 1 196 ? -6.490 9.704 -0.109 1.00 91.88 196 PHE A C 1
ATOM 1601 O O . PHE A 1 196 ? -7.234 9.425 -1.049 1.00 91.88 196 PHE A O 1
ATOM 1608 N N . LEU A 1 197 ? -6.949 10.378 0.951 1.00 90.75 197 LEU A N 1
ATOM 1609 C CA . LEU A 1 197 ? -8.354 10.777 1.075 1.00 90.75 197 LEU A CA 1
ATOM 1610 C C . LEU A 1 197 ? -8.762 11.866 0.075 1.00 90.75 197 LEU A C 1
ATOM 1612 O O . LEU A 1 197 ? -9.920 11.886 -0.325 1.00 90.75 197 LEU A O 1
ATOM 1616 N N . GLN A 1 198 ? -7.850 12.731 -0.373 1.00 89.56 198 GLN A N 1
ATOM 1617 C CA . GLN A 1 198 ? -8.122 13.682 -1.457 1.00 89.56 198 GLN A CA 1
ATOM 1618 C C . GLN A 1 198 ? -8.432 12.955 -2.769 1.00 89.56 198 GLN A C 1
ATOM 1620 O O . GLN A 1 198 ? -9.385 13.316 -3.457 1.00 89.56 198 GLN A O 1
ATOM 1625 N N . LYS A 1 199 ? -7.686 11.888 -3.080 1.00 86.25 199 LYS A N 1
ATOM 1626 C CA . LYS A 1 199 ? -7.944 11.029 -4.249 1.00 86.25 199 LYS A CA 1
ATOM 1627 C C . LYS A 1 199 ? -9.175 10.140 -4.069 1.00 86.25 199 LYS A C 1
ATOM 1629 O O . LYS A 1 199 ? -9.861 9.806 -5.034 1.00 86.25 199 LYS A O 1
ATOM 1634 N N . HIS A 1 200 ? -9.503 9.796 -2.826 1.00 87.44 200 HIS A N 1
ATOM 1635 C CA . HIS A 1 200 ? -10.630 8.935 -2.479 1.00 87.44 200 HIS A CA 1
ATOM 1636 C C . HIS A 1 200 ? -11.590 9.609 -1.474 1.00 87.44 200 HIS A C 1
ATOM 1638 O O . HIS A 1 200 ? -11.799 9.074 -0.379 1.00 87.44 200 HIS A O 1
ATOM 1644 N N . PRO A 1 201 ? -12.252 10.731 -1.839 1.00 84.06 201 PRO A N 1
ATOM 1645 C CA . PRO A 1 201 ? -12.970 11.611 -0.898 1.00 84.06 201 PRO A CA 1
ATOM 1646 C C . PRO A 1 201 ? -14.199 10.975 -0.241 1.00 84.06 201 PRO A C 1
ATOM 1648 O O . PRO A 1 201 ? -14.699 11.451 0.772 1.00 84.06 201 PRO A O 1
ATOM 1651 N N . ASN A 1 202 ? -14.684 9.865 -0.795 1.00 84.69 202 ASN A N 1
ATOM 1652 C CA . ASN A 1 202 ? -15.816 9.122 -0.245 1.00 84.69 202 ASN A CA 1
ATOM 1653 C C . ASN A 1 202 ? -15.399 7.995 0.706 1.00 84.69 202 ASN A C 1
ATOM 1655 O O . ASN A 1 202 ? -16.249 7.212 1.135 1.00 84.69 202 ASN A O 1
ATOM 1659 N N . THR A 1 203 ? -14.108 7.871 1.004 1.00 89.19 203 THR A N 1
ATOM 1660 C CA . THR A 1 203 ? -13.604 6.842 1.907 1.00 89.19 203 THR A CA 1
ATOM 1661 C C . THR A 1 203 ? -14.035 7.153 3.330 1.00 89.19 203 THR A C 1
ATOM 1663 O O . THR A 1 203 ? -13.597 8.121 3.946 1.00 89.19 203 THR A O 1
ATOM 1666 N N . LYS A 1 204 ? -14.879 6.278 3.869 1.00 89.25 204 LYS A N 1
ATOM 1667 C CA . LYS A 1 204 ? -15.203 6.218 5.291 1.00 89.25 204 LYS A CA 1
ATOM 1668 C C . LYS A 1 204 ?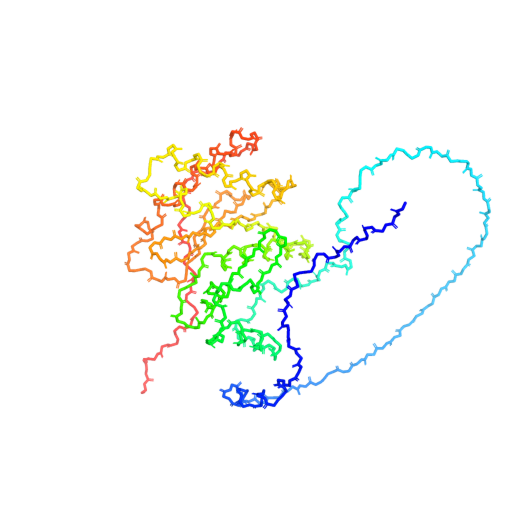 -14.684 4.888 5.796 1.00 89.25 204 LYS A C 1
ATOM 1670 O O . LYS A 1 204 ? -15.215 3.852 5.404 1.00 89.25 204 LYS A O 1
ATOM 1675 N N . PHE A 1 205 ? -13.659 4.899 6.646 1.00 90.69 205 PHE A N 1
ATOM 1676 C CA . PHE A 1 205 ? -13.000 3.661 7.082 1.00 90.69 205 PHE A CA 1
ATOM 1677 C C . PHE A 1 205 ? -13.981 2.662 7.717 1.00 90.69 205 PHE A C 1
ATOM 1679 O O . PHE A 1 205 ? -13.793 1.458 7.602 1.00 90.69 205 PHE A O 1
ATOM 1686 N N . LYS A 1 206 ? -15.075 3.154 8.320 1.00 89.00 206 LYS A N 1
ATOM 1687 C CA . LYS A 1 206 ? -16.090 2.323 9.004 1.00 89.00 206 LYS A CA 1
ATOM 1688 C C . LYS A 1 206 ? -16.991 1.541 8.065 1.00 89.00 206 LYS A C 1
ATOM 1690 O O . LYS A 1 206 ? -17.683 0.634 8.507 1.00 89.00 206 LYS A O 1
ATOM 1695 N N . ASP A 1 207 ? -16.980 1.906 6.789 1.00 90.81 207 ASP A N 1
ATOM 1696 C CA . ASP A 1 207 ? -17.767 1.239 5.762 1.00 90.81 207 ASP A CA 1
ATOM 1697 C C . ASP A 1 207 ? -17.020 0.026 5.181 1.00 90.81 207 ASP A C 1
ATOM 1699 O O . ASP A 1 207 ? -17.566 -0.642 4.303 1.00 90.81 207 ASP A O 1
ATOM 1703 N N . TYR A 1 208 ? -15.774 -0.224 5.601 1.00 93.25 208 TYR A N 1
ATOM 1704 C CA . TYR A 1 208 ? -14.951 -1.350 5.161 1.00 93.25 208 TYR A CA 1
ATOM 1705 C C . TYR A 1 208 ? -14.926 -2.452 6.218 1.00 93.25 208 TYR A C 1
ATOM 1707 O O . TYR A 1 208 ? -14.989 -2.182 7.414 1.0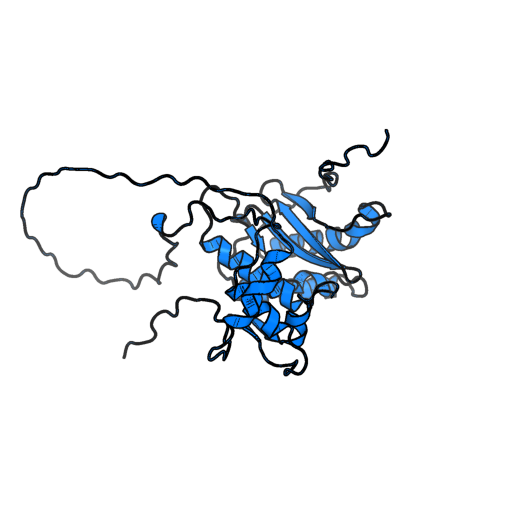0 93.25 208 TYR A O 1
ATOM 1715 N N . ASP A 1 209 ? -14.817 -3.695 5.763 1.00 94.75 209 ASP A N 1
ATOM 1716 C CA . ASP A 1 209 ? -14.643 -4.860 6.626 1.00 94.75 209 ASP A CA 1
ATOM 1717 C C . ASP A 1 209 ? -13.158 -5.086 6.942 1.00 94.75 209 ASP A C 1
ATOM 1719 O O . ASP A 1 209 ? -12.808 -5.387 8.084 1.00 94.75 209 ASP A O 1
ATOM 1723 N N . LEU A 1 210 ? -12.291 -4.897 5.939 1.00 95.81 210 LEU A N 1
ATOM 1724 C CA . LEU A 1 210 ? -10.842 -5.079 6.032 1.00 95.81 210 LEU A CA 1
ATOM 1725 C C . LEU A 1 210 ? -10.099 -3.864 5.464 1.00 95.81 210 LEU A C 1
ATOM 1727 O O . LEU A 1 210 ? -10.481 -3.328 4.422 1.00 95.81 210 LEU A O 1
ATOM 1731 N N . ILE A 1 211 ? -9.008 -3.465 6.116 1.00 97.19 211 ILE A N 1
ATOM 1732 C CA . ILE A 1 211 ? -8.075 -2.449 5.612 1.00 97.19 211 ILE A CA 1
ATOM 1733 C C . ILE A 1 211 ? -6.677 -3.061 5.552 1.00 97.19 211 ILE A C 1
ATOM 1735 O O . ILE A 1 211 ? -6.171 -3.539 6.563 1.00 97.19 211 ILE A O 1
ATOM 1739 N N . PHE A 1 212 ? -6.050 -3.030 4.383 1.00 97.75 212 PHE A N 1
ATOM 1740 C CA . PHE A 1 212 ? -4.723 -3.574 4.129 1.00 97.75 212 PHE A CA 1
ATOM 1741 C C . PHE A 1 212 ? -3.689 -2.458 4.012 1.00 97.75 212 PHE A C 1
ATOM 1743 O O . PHE A 1 212 ? -3.875 -1.491 3.272 1.00 97.75 212 PHE A O 1
ATOM 1750 N N . PHE A 1 213 ? -2.576 -2.637 4.713 1.00 97.56 213 PHE A N 1
ATOM 1751 C CA . PHE A 1 213 ? -1.415 -1.762 4.713 1.00 97.56 213 PHE A CA 1
ATOM 1752 C C . PHE A 1 213 ? -0.213 -2.554 4.184 1.00 97.56 213 PHE A C 1
ATOM 1754 O O . PHE A 1 213 ? 0.282 -3.441 4.886 1.00 97.56 213 PHE A O 1
ATOM 1761 N N . PRO A 1 214 ? 0.268 -2.271 2.966 1.00 96.62 214 PRO A N 1
ATOM 1762 C CA . PRO A 1 214 ? 1.568 -2.741 2.509 1.00 96.62 214 PRO A CA 1
ATOM 1763 C C . PRO A 1 214 ? 2.668 -2.155 3.378 1.00 96.62 214 PRO A C 1
ATOM 1765 O O . PRO A 1 214 ? 2.711 -0.943 3.583 1.00 96.62 214 PRO A O 1
ATOM 1768 N N . ILE A 1 215 ? 3.555 -3.010 3.882 1.00 94.75 215 ILE A N 1
ATOM 1769 C CA . ILE A 1 215 ? 4.683 -2.610 4.716 1.00 94.75 215 ILE A CA 1
ATOM 1770 C C . ILE A 1 215 ? 5.986 -3.018 4.049 1.00 94.75 215 ILE A C 1
ATOM 1772 O O . ILE A 1 215 ? 6.176 -4.184 3.717 1.00 94.75 215 ILE A O 1
ATOM 1776 N N . LEU A 1 216 ? 6.898 -2.057 3.906 1.00 91.44 216 LEU A N 1
ATOM 1777 C CA . LEU A 1 216 ? 8.288 -2.291 3.533 1.00 91.44 216 LEU A CA 1
ATOM 1778 C C . LEU A 1 216 ? 9.157 -2.273 4.796 1.00 91.44 216 LEU A C 1
ATOM 1780 O O . LEU A 1 216 ? 9.268 -1.252 5.486 1.00 91.44 216 LEU A O 1
ATOM 1784 N N . ALA A 1 217 ? 9.797 -3.400 5.098 1.00 86.31 217 ALA A N 1
ATOM 1785 C CA . ALA A 1 217 ? 10.785 -3.501 6.166 1.00 86.31 217 ALA A CA 1
ATOM 1786 C C . ALA A 1 217 ? 11.918 -4.434 5.753 1.00 86.31 217 ALA A C 1
ATOM 1788 O O . ALA A 1 217 ? 11.660 -5.500 5.210 1.00 86.31 217 ALA A O 1
ATOM 1789 N N . TYR A 1 218 ? 13.163 -4.050 6.047 1.00 82.25 218 TYR A N 1
ATOM 1790 C CA . TYR A 1 218 ? 14.345 -4.874 5.762 1.00 82.25 218 TYR A CA 1
ATOM 1791 C C . TYR A 1 218 ? 14.379 -5.394 4.311 1.00 82.25 218 TYR A C 1
ATOM 1793 O O . TYR A 1 218 ? 14.665 -6.561 4.071 1.00 82.25 218 TYR A O 1
ATOM 1801 N N . GLU A 1 219 ? 14.046 -4.518 3.354 1.00 83.06 219 GLU A N 1
ATOM 1802 C CA . GLU A 1 219 ? 13.978 -4.825 1.912 1.00 83.06 219 GLU A CA 1
ATOM 1803 C C . GLU A 1 219 ? 12.948 -5.899 1.518 1.00 83.06 219 GLU A C 1
ATOM 1805 O O . GLU A 1 219 ? 13.024 -6.467 0.428 1.00 83.06 219 GLU A O 1
ATOM 1810 N N . HIS A 1 220 ? 11.972 -6.156 2.388 1.00 88.81 220 HIS A N 1
ATOM 1811 C CA . HIS A 1 220 ? 10.904 -7.126 2.185 1.00 88.81 220 HIS A CA 1
ATOM 1812 C C . HIS A 1 220 ? 9.523 -6.484 2.326 1.00 88.81 220 HIS A C 1
ATOM 1814 O O . HIS A 1 220 ? 9.315 -5.617 3.183 1.00 88.81 220 HIS A O 1
ATOM 1820 N N . PHE A 1 221 ? 8.578 -6.931 1.499 1.00 91.44 221 PHE A N 1
ATOM 1821 C CA . PHE A 1 221 ? 7.181 -6.515 1.574 1.00 91.44 221 PHE A CA 1
ATOM 1822 C C . PHE A 1 221 ? 6.340 -7.561 2.295 1.00 91.44 221 PHE A C 1
ATOM 1824 O O . PHE A 1 221 ? 6.323 -8.726 1.912 1.00 91.44 221 PHE A O 1
ATOM 1831 N N . TYR A 1 222 ? 5.560 -7.114 3.270 1.00 92.69 222 TYR A N 1
ATOM 1832 C CA . TYR A 1 222 ? 4.489 -7.899 3.878 1.00 92.69 222 TYR A CA 1
ATOM 1833 C C . TYR A 1 222 ? 3.223 -7.049 3.994 1.00 92.69 222 TYR A C 1
ATOM 1835 O O . TYR A 1 222 ? 3.255 -5.829 3.812 1.00 92.69 222 TYR A O 1
ATOM 1843 N N . LEU A 1 223 ? 2.092 -7.684 4.285 1.00 94.75 223 LEU A N 1
ATOM 1844 C CA . LEU A 1 223 ? 0.818 -6.998 4.474 1.00 94.75 223 LEU A CA 1
ATOM 1845 C C . LEU A 1 223 ? 0.432 -7.000 5.948 1.00 94.75 223 LEU A C 1
ATOM 1847 O O . LEU A 1 223 ? 0.545 -8.007 6.642 1.00 94.75 223 LEU A O 1
ATOM 1851 N N . VAL A 1 224 ? -0.084 -5.872 6.415 1.00 96.25 224 VAL A N 1
ATOM 1852 C CA . VAL A 1 224 ? -0.819 -5.788 7.674 1.00 96.25 224 VAL A CA 1
ATOM 1853 C C . VAL A 1 224 ? -2.291 -5.598 7.343 1.00 96.25 224 VAL A C 1
ATOM 1855 O O . VAL A 1 224 ? -2.640 -4.683 6.603 1.00 96.25 224 VAL A O 1
ATOM 1858 N N . SER A 1 225 ? -3.158 -6.444 7.889 1.00 96.38 225 SER A N 1
ATOM 1859 C CA . SER A 1 225 ? -4.608 -6.319 7.761 1.00 96.38 225 SER A CA 1
ATOM 1860 C C . SER A 1 225 ? -5.218 -5.855 9.078 1.00 96.38 225 SER A C 1
ATOM 1862 O O . SER A 1 225 ? -4.869 -6.359 10.144 1.00 96.38 225 SER A O 1
ATOM 1864 N N . LEU A 1 226 ? -6.131 -4.892 9.010 1.00 95.81 226 LEU A N 1
ATOM 1865 C CA . LEU A 1 226 ? -7.026 -4.518 10.095 1.00 95.81 226 LEU A CA 1
ATOM 1866 C C . LEU A 1 226 ? -8.418 -5.054 9.775 1.00 95.81 226 LEU A C 1
ATOM 1868 O O . LEU A 1 226 ? -9.067 -4.579 8.842 1.00 95.81 226 LEU A O 1
ATOM 1872 N N . ASN A 1 227 ? -8.903 -5.975 10.602 1.00 95.12 227 ASN A N 1
ATOM 1873 C CA . ASN A 1 227 ? -10.315 -6.314 10.639 1.00 95.12 227 ASN A CA 1
ATOM 1874 C C . ASN A 1 227 ? -11.066 -5.228 11.407 1.00 95.12 227 ASN A C 1
ATOM 1876 O O . ASN A 1 227 ? -10.936 -5.093 12.624 1.00 95.12 227 ASN A O 1
ATOM 1880 N N . VAL A 1 228 ? -11.857 -4.443 10.684 1.00 91.44 228 VAL A N 1
ATOM 1881 C CA . VAL A 1 228 ? -12.550 -3.267 11.216 1.00 91.44 228 VAL A CA 1
ATOM 1882 C C . VAL A 1 228 ? -13.575 -3.648 12.283 1.00 91.44 228 VAL A C 1
ATOM 1884 O O . VAL A 1 228 ? -13.642 -3.011 13.336 1.00 91.44 228 VAL A O 1
ATOM 1887 N N . LYS A 1 229 ? -14.347 -4.713 12.039 1.00 87.12 229 LYS A N 1
ATOM 1888 C CA . LYS A 1 229 ? -15.413 -5.173 12.941 1.00 87.12 229 LYS A CA 1
ATOM 1889 C C . LYS A 1 229 ? -14.843 -5.774 14.220 1.00 87.12 229 LYS A C 1
ATOM 1891 O O . LYS A 1 229 ? -15.251 -5.386 15.311 1.00 87.12 229 LYS A O 1
ATOM 1896 N N . ALA A 1 230 ? -13.884 -6.689 14.082 1.00 90.44 230 ALA A N 1
ATOM 1897 C CA . ALA A 1 230 ? -13.247 -7.353 15.218 1.00 90.44 230 ALA A CA 1
ATOM 1898 C C . ALA A 1 230 ? -12.220 -6.457 15.932 1.00 90.44 230 ALA A C 1
ATOM 1900 O O . ALA A 1 230 ? -11.819 -6.749 17.056 1.00 90.44 230 ALA A O 1
ATOM 1901 N N . ARG A 1 231 ? -11.794 -5.359 15.292 1.00 88.44 231 ARG A N 1
ATOM 1902 C CA . ARG A 1 231 ? -10.710 -4.470 15.742 1.00 88.44 231 ARG A CA 1
ATOM 1903 C C . ARG A 1 231 ? -9.386 -5.212 15.954 1.00 88.44 231 ARG A C 1
ATOM 1905 O O . ARG A 1 231 ? -8.563 -4.799 16.772 1.00 88.44 231 ARG A O 1
ATOM 1912 N N . THR A 1 232 ? -9.175 -6.290 15.204 1.00 92.12 232 THR A N 1
ATOM 1913 C CA . THR A 1 232 ? -7.970 -7.120 15.255 1.00 92.12 232 THR A CA 1
ATOM 1914 C C . THR A 1 232 ? -7.023 -6.769 14.119 1.00 92.12 232 THR A C 1
ATOM 1916 O O . THR A 1 232 ? -7.431 -6.293 13.062 1.00 92.12 232 THR A O 1
ATOM 1919 N N . TRP A 1 233 ? -5.733 -6.981 14.364 1.00 93.31 233 TRP A N 1
ATOM 1920 C CA . TRP A 1 233 ? -4.681 -6.722 13.391 1.00 93.31 233 TRP A CA 1
ATOM 1921 C C . TRP A 1 233 ? -3.905 -8.000 13.137 1.00 93.31 233 TRP A C 1
ATOM 1923 O O . TRP A 1 233 ? -3.446 -8.628 14.093 1.00 93.31 233 TRP A O 1
ATOM 1933 N N . GLU A 1 234 ? -3.714 -8.320 11.869 1.00 92.81 234 GLU A N 1
ATOM 1934 C CA . GLU A 1 234 ? -3.061 -9.537 11.405 1.00 92.81 234 GLU A CA 1
ATOM 1935 C C . GLU A 1 234 ? -1.905 -9.176 10.474 1.00 92.81 234 GLU A C 1
ATOM 1937 O O . GLU A 1 234 ? -1.955 -8.176 9.756 1.00 92.81 234 GLU A O 1
ATOM 1942 N N . VAL A 1 235 ? -0.842 -9.976 10.512 1.00 92.12 235 VAL A N 1
ATOM 1943 C CA . VAL A 1 235 ? 0.312 -9.846 9.618 1.00 92.12 235 VAL A CA 1
ATOM 1944 C C . VAL A 1 235 ? 0.274 -11.016 8.649 1.00 92.12 235 VAL A C 1
ATOM 1946 O O . VAL A 1 235 ? 0.191 -12.165 9.076 1.00 92.12 235 VAL A O 1
ATOM 1949 N N . ILE A 1 236 ? 0.348 -10.714 7.359 1.00 91.06 236 ILE A N 1
ATOM 1950 C CA . ILE A 1 236 ? 0.412 -11.686 6.274 1.00 91.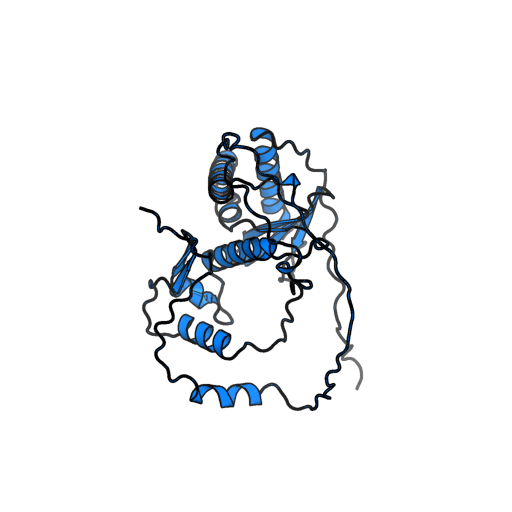06 236 ILE A CA 1
ATOM 1951 C C . ILE A 1 236 ? 1.785 -11.532 5.628 1.00 91.06 236 ILE A C 1
ATOM 1953 O O . ILE A 1 236 ? 2.087 -10.506 5.015 1.00 91.06 236 ILE A O 1
ATOM 1957 N N . ASP A 1 237 ? 2.613 -12.554 5.790 1.00 89.06 237 ASP A N 1
ATOM 1958 C CA . ASP A 1 237 ? 3.986 -12.593 5.300 1.00 89.06 237 ASP A CA 1
ATOM 1959 C C . ASP A 1 237 ? 4.242 -13.960 4.650 1.00 89.06 237 ASP A C 1
ATOM 1961 O O . ASP A 1 237 ? 3.766 -14.989 5.131 1.00 89.06 237 ASP A O 1
ATOM 1965 N N . ASN A 1 238 ? 4.967 -13.963 3.535 1.00 86.81 238 ASN A N 1
ATOM 1966 C CA . ASN A 1 238 ? 5.371 -15.164 2.809 1.00 86.81 238 ASN A CA 1
ATOM 1967 C C . ASN A 1 238 ? 6.783 -15.644 3.195 1.00 86.81 238 ASN A C 1
ATOM 1969 O O . ASN A 1 238 ? 7.237 -16.666 2.681 1.00 86.81 238 ASN A O 1
ATOM 1973 N N . ILE A 1 239 ? 7.478 -14.942 4.096 1.00 82.38 239 ILE A N 1
ATOM 1974 C CA . ILE A 1 239 ? 8.754 -15.381 4.661 1.00 82.38 239 ILE A CA 1
ATOM 1975 C C . ILE A 1 239 ? 8.531 -16.084 5.997 1.00 82.38 239 ILE A C 1
ATOM 1977 O O . ILE A 1 239 ? 7.918 -15.557 6.926 1.00 82.38 239 ILE A O 1
ATOM 1981 N N . ARG A 1 240 ? 9.137 -17.267 6.134 1.00 77.81 240 ARG A N 1
ATOM 1982 C CA . ARG A 1 240 ? 9.289 -17.928 7.429 1.00 77.81 240 ARG A CA 1
ATOM 1983 C C . ARG A 1 240 ? 10.542 -17.403 8.123 1.00 77.81 240 ARG A C 1
ATOM 1985 O O . ARG A 1 240 ? 11.662 -17.723 7.734 1.00 77.81 240 ARG A O 1
ATOM 1992 N N . HIS A 1 241 ? 10.352 -16.603 9.165 1.00 75.56 241 HIS A N 1
ATOM 1993 C CA . HIS A 1 241 ? 11.460 -16.054 9.946 1.00 75.56 241 HIS A CA 1
ATOM 1994 C C . HIS A 1 241 ? 11.993 -17.076 10.953 1.00 75.56 241 HIS A C 1
ATOM 1996 O O . HIS A 1 241 ? 11.225 -17.774 11.611 1.00 75.56 241 HIS A O 1
ATOM 2002 N N . ALA A 1 242 ? 13.316 -17.119 11.125 1.00 78.19 242 ALA A N 1
ATOM 2003 C CA . ALA A 1 242 ? 13.949 -17.873 12.213 1.00 78.19 242 ALA A CA 1
ATOM 2004 C C . ALA A 1 242 ? 13.748 -17.196 13.583 1.00 78.19 242 ALA A C 1
ATOM 2006 O O . ALA A 1 242 ? 13.811 -17.840 14.628 1.00 78.19 242 ALA A O 1
ATOM 2007 N N . LYS A 1 243 ? 13.521 -15.877 13.584 1.00 78.38 243 LYS A N 1
ATOM 2008 C CA . LYS A 1 243 ? 13.243 -15.083 14.784 1.00 78.38 243 LYS A CA 1
ATOM 2009 C C . LYS A 1 243 ? 11.761 -15.173 15.141 1.00 78.38 243 LYS A C 1
ATOM 2011 O O . LYS A 1 243 ? 10.910 -15.244 14.260 1.00 78.38 243 LYS A O 1
ATOM 2016 N N . ALA A 1 244 ? 11.452 -15.075 16.433 1.00 80.31 244 ALA A N 1
ATOM 2017 C CA . ALA A 1 244 ? 10.073 -14.956 16.897 1.00 80.31 244 ALA A CA 1
ATOM 2018 C C . ALA A 1 244 ? 9.369 -13.758 16.232 1.00 80.31 244 ALA A C 1
ATOM 2020 O O . ALA A 1 244 ? 9.954 -12.678 16.136 1.00 80.31 244 ALA A O 1
ATOM 2021 N N . ALA A 1 245 ? 8.102 -13.929 15.838 1.00 77.31 245 ALA A N 1
ATOM 2022 C CA . ALA A 1 245 ? 7.305 -12.908 15.145 1.00 77.31 245 ALA A CA 1
ATOM 2023 C C . ALA A 1 245 ? 7.315 -11.545 15.863 1.00 77.31 245 ALA A C 1
ATOM 2025 O O . ALA A 1 245 ? 7.406 -10.495 15.223 1.00 77.31 245 ALA A O 1
ATOM 2026 N N . ASN A 1 246 ? 7.318 -11.554 17.201 1.00 78.81 246 ASN A N 1
ATOM 2027 C CA . ASN A 1 246 ? 7.392 -10.334 18.003 1.00 78.81 246 ASN A CA 1
ATOM 2028 C C . ASN A 1 246 ? 8.648 -9.502 17.706 1.00 78.81 246 ASN A C 1
ATOM 2030 O O . ASN A 1 246 ? 8.572 -8.277 17.691 1.00 78.81 246 ASN A O 1
ATOM 2034 N N . ASN A 1 247 ? 9.781 -10.140 17.422 1.00 80.56 247 ASN A N 1
ATOM 2035 C CA . ASN A 1 247 ? 11.030 -9.441 17.125 1.00 80.56 247 ASN A CA 1
ATOM 2036 C C . ASN A 1 247 ? 11.057 -8.873 15.702 1.00 80.56 247 ASN A C 1
ATOM 2038 O O . ASN A 1 247 ? 11.849 -7.980 15.424 1.00 80.56 247 ASN A O 1
ATOM 2042 N N . VAL A 1 248 ? 10.220 -9.397 14.803 1.00 83.25 248 VAL A N 1
ATOM 2043 C CA . VAL A 1 248 ? 10.193 -8.998 13.391 1.00 83.25 248 VAL A CA 1
ATOM 2044 C C . VAL A 1 248 ? 9.197 -7.861 13.165 1.00 83.25 248 VAL A C 1
ATOM 2046 O O . VAL A 1 248 ? 9.530 -6.864 12.530 1.00 83.25 248 VAL A O 1
ATOM 2049 N N . TYR A 1 249 ? 7.981 -7.984 13.704 1.00 88.19 249 TYR A N 1
ATOM 2050 C CA . TYR A 1 249 ? 6.866 -7.118 13.299 1.00 88.19 249 TYR A CA 1
ATOM 2051 C C . TYR A 1 249 ? 6.471 -6.061 14.335 1.00 88.19 249 TYR A C 1
ATOM 2053 O O . TYR A 1 249 ? 5.899 -5.031 13.971 1.00 88.19 249 TYR A O 1
ATOM 2061 N N . THR A 1 250 ? 6.741 -6.286 15.628 1.00 87.25 250 THR A N 1
ATOM 2062 C CA . THR A 1 250 ? 6.093 -5.520 16.714 1.00 87.25 250 THR A CA 1
ATOM 2063 C C . THR A 1 250 ? 6.341 -4.022 16.632 1.00 87.25 250 THR A C 1
ATOM 2065 O O . THR A 1 250 ? 5.407 -3.250 16.842 1.00 87.25 250 THR A O 1
ATOM 2068 N N . ALA A 1 251 ? 7.568 -3.588 16.335 1.00 89.06 251 ALA A N 1
ATOM 2069 C CA . ALA A 1 251 ? 7.914 -2.170 16.350 1.00 89.06 251 ALA A CA 1
ATOM 2070 C C . ALA A 1 251 ? 7.122 -1.378 15.294 1.00 89.06 251 ALA A C 1
ATOM 2072 O O . ALA A 1 251 ? 6.372 -0.461 15.651 1.00 89.06 251 ALA A O 1
ATOM 2073 N N . LYS A 1 252 ? 7.194 -1.798 14.023 1.00 91.56 252 LYS A N 1
ATOM 2074 C CA . LYS A 1 252 ? 6.444 -1.188 12.914 1.00 91.56 252 LYS A CA 1
ATOM 2075 C C . LYS A 1 252 ? 4.933 -1.341 13.076 1.00 91.56 252 LYS A C 1
ATOM 2077 O O . LYS A 1 252 ? 4.214 -0.359 12.913 1.00 91.56 252 LYS A O 1
ATOM 2082 N N . LEU A 1 253 ? 4.441 -2.515 13.484 1.00 92.88 253 LEU A N 1
ATOM 2083 C CA . LEU A 1 253 ? 3.008 -2.733 13.708 1.00 92.88 253 LEU A CA 1
ATOM 2084 C C . LEU A 1 253 ? 2.460 -1.832 14.824 1.00 92.88 253 LEU A C 1
ATOM 2086 O O . LEU A 1 253 ? 1.402 -1.224 14.675 1.00 92.88 253 LEU A O 1
ATOM 2090 N N . ARG A 1 254 ? 3.182 -1.704 15.944 1.00 92.44 254 ARG A N 1
ATOM 2091 C CA . ARG A 1 254 ? 2.813 -0.801 17.044 1.00 92.44 254 ARG A CA 1
ATOM 2092 C C . ARG A 1 254 ? 2.797 0.653 16.579 1.00 92.44 254 ARG A C 1
ATOM 2094 O O . ARG A 1 254 ? 1.888 1.394 16.954 1.00 92.44 254 ARG A O 1
ATOM 2101 N N . ARG A 1 255 ? 3.782 1.056 15.772 1.00 94.56 255 ARG A N 1
ATOM 2102 C CA . ARG A 1 255 ? 3.876 2.414 15.227 1.00 94.56 255 ARG A CA 1
ATOM 2103 C C . ARG A 1 255 ? 2.704 2.729 14.300 1.00 94.56 255 ARG A C 1
ATOM 2105 O O . ARG A 1 255 ? 2.010 3.716 14.528 1.00 94.56 255 ARG A O 1
ATOM 2112 N N . LEU A 1 256 ? 2.421 1.839 13.351 1.00 95.81 256 LEU A N 1
ATOM 2113 C CA . LEU A 1 256 ? 1.290 1.945 12.432 1.00 95.81 256 LEU A CA 1
ATOM 2114 C C . LEU A 1 256 ? -0.039 2.064 13.185 1.00 95.81 256 LEU A C 1
ATOM 2116 O O . LEU A 1 256 ? -0.800 3.000 12.951 1.00 95.81 256 LEU A O 1
ATOM 2120 N N . LYS A 1 257 ? -0.281 1.168 14.153 1.00 95.00 257 LYS A N 1
ATOM 2121 C CA . LYS A 1 257 ? -1.465 1.209 15.025 1.00 95.00 257 LYS A CA 1
ATOM 2122 C C . LYS A 1 257 ? -1.615 2.563 15.710 1.00 95.00 257 LYS A C 1
ATOM 2124 O O . LYS A 1 257 ? -2.701 3.134 15.701 1.00 95.00 257 LYS A O 1
ATOM 2129 N N . LYS A 1 258 ? -0.529 3.081 16.297 1.00 94.56 258 LYS A N 1
ATOM 2130 C CA . LYS A 1 258 ? -0.527 4.363 17.014 1.00 94.56 258 LYS A CA 1
ATOM 2131 C C . LYS A 1 258 ? -0.861 5.527 16.081 1.00 94.56 258 LYS A C 1
ATOM 2133 O O . LYS A 1 258 ? -1.721 6.336 16.421 1.00 94.56 258 LYS A O 1
ATOM 2138 N N . HIS A 1 259 ? -0.215 5.601 14.918 1.00 95.94 259 HIS A N 1
ATOM 2139 C CA . HIS A 1 259 ? -0.464 6.666 13.947 1.00 95.94 259 HIS A CA 1
ATOM 2140 C C . HIS A 1 259 ? -1.883 6.607 13.386 1.00 95.94 259 HIS A C 1
ATOM 2142 O O . HIS A 1 259 ? -2.570 7.625 13.386 1.00 95.94 259 HIS A O 1
ATOM 2148 N N . PHE A 1 260 ? -2.368 5.422 13.008 1.00 94.81 260 PHE A N 1
ATOM 2149 C CA . PHE A 1 260 ? -3.729 5.272 12.504 1.00 94.81 260 PHE A CA 1
ATOM 2150 C C . PHE A 1 260 ? -4.780 5.629 13.566 1.00 94.81 260 PHE A C 1
ATOM 2152 O O . PHE A 1 260 ? -5.690 6.404 13.285 1.00 94.81 260 PHE A O 1
ATOM 2159 N N . ALA A 1 261 ? -4.615 5.161 14.811 1.00 92.81 261 ALA A N 1
ATOM 2160 C CA . ALA A 1 261 ? -5.499 5.517 15.927 1.00 92.81 261 ALA A CA 1
ATOM 2161 C C . ALA A 1 261 ? -5.566 7.034 16.154 1.00 92.81 261 ALA A C 1
ATOM 2163 O O . ALA A 1 261 ? -6.649 7.607 16.293 1.00 92.81 261 ALA A O 1
ATOM 2164 N N . LYS A 1 262 ? -4.392 7.679 16.200 1.00 94.12 262 LYS A N 1
ATOM 2165 C CA . LYS A 1 262 ? -4.264 9.121 16.423 1.00 94.12 262 LYS A CA 1
ATOM 2166 C C . LYS A 1 262 ? -4.927 9.905 15.288 1.00 94.12 262 LYS A C 1
ATOM 2168 O O . LYS A 1 262 ? -5.734 10.787 15.569 1.00 94.12 262 LYS A O 1
ATOM 2173 N N . TYR A 1 263 ? -4.692 9.499 14.039 1.00 94.06 263 TYR A N 1
ATOM 2174 C CA . TYR A 1 263 ? -5.305 10.108 12.858 1.00 94.06 263 TYR A CA 1
ATOM 2175 C C . TYR A 1 263 ? -6.837 10.026 12.892 1.00 94.06 263 TYR A C 1
ATOM 2177 O O . TYR A 1 263 ? -7.518 11.034 12.705 1.00 94.06 263 TYR A O 1
ATOM 2185 N N . LEU A 1 264 ? -7.396 8.845 13.191 1.00 90.12 264 LEU A N 1
ATOM 2186 C CA . LEU A 1 264 ? -8.848 8.661 13.294 1.00 90.12 264 LEU A CA 1
ATOM 2187 C C . LEU A 1 264 ? -9.469 9.523 14.401 1.00 90.12 264 LEU A C 1
ATOM 2189 O O . LEU A 1 264 ? -10.561 10.061 14.216 1.00 90.12 264 LEU A O 1
ATOM 2193 N N . LYS A 1 265 ? -8.774 9.673 15.537 1.00 89.25 265 LYS A N 1
ATOM 2194 C CA . LYS A 1 265 ? -9.217 10.526 16.648 1.00 89.25 265 LYS A CA 1
ATOM 2195 C C . LYS A 1 265 ? -9.230 12.007 16.257 1.00 89.25 265 LYS A C 1
ATOM 2197 O O . LYS A 1 265 ? -10.203 12.689 16.553 1.00 89.25 265 LYS A O 1
ATOM 2202 N N . GLU A 1 266 ? -8.182 12.489 15.591 1.00 88.94 266 GLU A N 1
ATOM 2203 C CA . GLU A 1 266 ? -8.055 13.893 15.164 1.00 88.94 266 GLU A CA 1
ATOM 2204 C C . GLU A 1 266 ? -9.031 14.277 14.046 1.00 88.94 266 GLU A C 1
ATOM 2206 O O . GLU A 1 266 ? -9.456 15.425 13.970 1.00 88.94 266 GLU A O 1
ATOM 2211 N N . LYS A 1 267 ? -9.405 13.335 13.173 1.00 81.69 267 LYS A N 1
ATOM 2212 C CA . LYS A 1 267 ? -10.360 13.572 12.076 1.00 81.69 267 LYS A CA 1
ATOM 2213 C C . LYS A 1 267 ? -11.818 13.309 12.454 1.00 81.69 267 LYS A C 1
ATOM 2215 O O . LYS A 1 267 ? -12.650 13.177 11.561 1.00 81.69 267 LYS A O 1
ATOM 2220 N N . GLU A 1 268 ? -12.107 13.177 13.751 1.00 63.75 268 GLU A N 1
ATOM 2221 C CA . GLU A 1 268 ? -13.434 12.851 14.299 1.00 63.75 268 GLU A CA 1
ATOM 2222 C C . GLU A 1 268 ? -14.095 11.625 13.637 1.00 63.75 268 GLU A C 1
ATOM 2224 O O . GLU A 1 268 ? -15.304 11.413 13.710 1.00 63.75 268 GLU A O 1
ATOM 2229 N N . GLN A 1 269 ? -13.289 10.737 13.049 1.00 57.56 269 GLN A N 1
ATOM 2230 C CA . GLN A 1 269 ? -13.728 9.430 12.569 1.00 57.56 269 GLN A CA 1
ATOM 2231 C C . GLN A 1 269 ? -13.692 8.418 13.728 1.00 57.56 269 GLN A C 1
ATOM 2233 O O . GLN A 1 269 ? -13.145 7.331 13.577 1.00 57.56 269 GLN A O 1
ATOM 2238 N N . SER A 1 270 ? -14.204 8.799 14.906 1.00 40.81 270 SER A N 1
ATOM 2239 C CA . SER A 1 270 ? -13.819 8.239 16.213 1.00 40.81 270 SER A CA 1
ATOM 2240 C C . SER A 1 270 ? -13.906 6.708 16.312 1.00 40.81 270 SER A C 1
ATOM 2242 O O . SER A 1 270 ? -14.980 6.108 16.295 1.00 40.81 270 SER A O 1
ATOM 2244 N N . TRP A 1 271 ? -12.745 6.054 16.439 1.00 45.75 271 TRP A N 1
ATOM 2245 C CA . TRP A 1 271 ? -12.627 4.630 16.767 1.00 45.75 271 TRP A CA 1
ATOM 2246 C C . TRP A 1 271 ? -11.733 4.464 17.990 1.00 45.75 271 TRP A C 1
ATOM 2248 O O . TRP A 1 271 ? -10.596 4.934 18.017 1.00 45.75 271 TRP A O 1
ATOM 2258 N N . THR A 1 272 ? -12.212 3.726 18.986 1.00 44.84 272 THR A N 1
ATOM 2259 C CA . THR A 1 272 ? -11.360 3.163 20.035 1.00 44.84 272 THR A CA 1
ATOM 2260 C C . THR A 1 272 ? -10.828 1.815 19.544 1.00 44.84 272 THR A C 1
ATOM 2262 O O . THR A 1 272 ? -11.542 0.814 19.547 1.00 44.84 272 THR A O 1
ATOM 2265 N N . LEU A 1 273 ? -9.592 1.764 19.038 1.00 48.56 273 LEU A N 1
ATOM 2266 C CA . LEU A 1 273 ? -8.978 0.487 18.647 1.00 48.56 273 LEU A CA 1
ATOM 2267 C C . LEU A 1 273 ? -8.792 -0.394 19.896 1.00 48.56 273 LEU A C 1
ATOM 2269 O O . LEU A 1 273 ? -8.311 0.082 20.923 1.00 48.56 273 LEU A O 1
ATOM 2273 N N . GLY A 1 274 ? -9.236 -1.653 19.817 1.00 42.28 274 GLY A N 1
ATOM 2274 C CA . GLY A 1 274 ? -9.187 -2.613 20.922 1.00 42.28 274 GLY A CA 1
ATOM 2275 C C . GLY A 1 274 ? -7.757 -2.942 21.361 1.00 42.28 274 GLY A C 1
ATOM 2276 O O . GLY A 1 274 ? -6.804 -2.806 20.591 1.00 42.28 274 GLY A O 1
ATOM 2277 N N . ALA A 1 275 ? -7.609 -3.355 22.620 1.00 43.00 275 ALA A N 1
ATOM 2278 C CA . ALA A 1 275 ? -6.323 -3.702 23.208 1.00 43.00 275 ALA A CA 1
ATOM 2279 C C . ALA A 1 275 ? -5.828 -5.101 22.795 1.00 43.00 275 ALA A C 1
ATOM 2281 O O . ALA A 1 275 ? -6.601 -6.043 22.652 1.00 43.00 275 ALA A O 1
ATOM 2282 N N . THR A 1 276 ? -4.495 -5.187 22.715 1.00 41.78 276 THR A N 1
ATOM 2283 C CA . THR A 1 276 ? -3.597 -6.350 22.555 1.00 41.78 276 THR A CA 1
ATOM 2284 C C . THR A 1 276 ? -3.707 -7.219 21.290 1.00 41.78 276 THR A C 1
ATOM 2286 O O . THR A 1 276 ? -4.795 -7.566 20.844 1.00 41.78 276 THR A O 1
ATOM 2289 N N . PRO A 1 277 ? -2.554 -7.578 20.681 1.00 35.88 277 PRO A N 1
ATOM 2290 C CA . PRO A 1 277 ? -2.514 -8.473 19.529 1.00 35.88 277 PRO A CA 1
ATOM 2291 C C . PRO A 1 277 ? -3.082 -9.845 19.905 1.00 35.88 277 PRO A C 1
ATOM 2293 O O . PRO A 1 277 ? -2.676 -10.432 20.905 1.00 35.88 277 PRO A O 1
ATOM 2296 N N . SER A 1 278 ? -3.993 -10.362 19.080 1.00 40.69 278 SER A N 1
ATOM 2297 C CA . SER A 1 278 ? -4.254 -11.800 19.073 1.00 40.69 278 SER A CA 1
ATOM 2298 C C . SER A 1 278 ? -2.987 -12.527 18.604 1.00 40.69 278 SER A C 1
ATOM 2300 O O . SER A 1 278 ? -2.234 -11.960 17.803 1.00 40.69 278 SER A O 1
ATOM 2302 N N . PRO A 1 279 ? -2.716 -13.744 19.106 1.00 38.47 279 PRO A N 1
ATOM 2303 C CA . PRO A 1 279 ? -1.610 -14.560 18.627 1.00 38.47 279 PRO A CA 1
ATOM 2304 C C . PRO A 1 279 ? -1.660 -14.661 17.102 1.00 38.47 279 PRO A C 1
ATOM 2306 O O . PRO A 1 279 ? -2.725 -14.897 16.535 1.00 38.47 279 PRO A O 1
ATOM 2309 N N . VAL A 1 280 ? -0.512 -14.466 16.450 1.00 43.12 280 VAL A N 1
ATOM 2310 C CA . VAL A 1 280 ? -0.351 -14.683 15.008 1.00 43.12 280 VAL A CA 1
ATOM 2311 C C . VAL A 1 280 ? -0.798 -16.113 14.704 1.00 43.12 280 VAL A C 1
ATOM 2313 O O . VAL A 1 280 ? -0.130 -17.065 15.108 1.00 43.12 280 VAL A O 1
ATOM 2316 N N . GLN A 1 281 ? -1.941 -16.273 14.038 1.00 34.69 281 GLN A N 1
ATOM 2317 C CA . GLN A 1 281 ? -2.384 -17.579 13.567 1.00 34.69 281 GLN A CA 1
ATOM 2318 C C . GLN A 1 281 ? -1.561 -17.941 12.332 1.00 34.69 281 GLN A C 1
ATOM 2320 O O . GLN A 1 281 ? -1.723 -17.362 11.261 1.00 34.69 281 GLN A O 1
ATOM 2325 N N . ILE A 1 282 ? -0.634 -18.880 12.510 1.00 38.84 282 ILE A N 1
ATOM 2326 C CA . ILE A 1 282 ? 0.096 -19.514 11.413 1.00 38.84 282 ILE A CA 1
ATOM 2327 C C . ILE A 1 282 ? -0.863 -20.532 10.773 1.00 38.84 282 ILE A C 1
ATOM 2329 O O . ILE A 1 282 ? -1.385 -21.381 11.503 1.00 38.84 282 ILE A O 1
ATOM 2333 N N . PRO A 1 283 ? -1.120 -20.484 9.454 1.00 33.16 283 PRO A N 1
ATOM 2334 C CA . PRO A 1 283 ? -1.901 -21.516 8.782 1.00 33.16 283 PRO A CA 1
ATOM 2335 C C . PRO A 1 283 ? -1.244 -22.893 8.973 1.00 33.16 283 PRO A C 1
ATOM 2337 O O . PRO A 1 283 ? -0.018 -22.993 8.845 1.00 33.16 283 PRO A O 1
ATOM 2340 N N . PRO A 1 284 ? -2.008 -23.959 9.265 1.00 30.92 284 PRO A N 1
ATOM 2341 C CA . PRO A 1 284 ? -1.460 -25.307 9.272 1.00 30.92 284 PRO A CA 1
ATOM 2342 C C . PRO A 1 284 ? -0.919 -25.655 7.880 1.00 30.92 284 PRO A C 1
ATOM 2344 O O . PRO A 1 284 ? -1.493 -25.279 6.857 1.00 30.92 284 PRO A O 1
ATOM 2347 N N . ALA A 1 285 ? 0.224 -26.337 7.868 1.00 35.75 285 ALA A N 1
ATOM 2348 C CA . ALA A 1 285 ? 0.937 -26.735 6.665 1.00 35.75 285 ALA A CA 1
ATOM 2349 C C . ALA A 1 285 ? 0.031 -27.537 5.716 1.00 35.75 285 ALA A C 1
ATOM 2351 O O . ALA A 1 285 ? -0.547 -28.547 6.113 1.00 35.75 285 ALA A O 1
ATOM 2352 N N . TYR A 1 286 ? -0.039 -27.124 4.451 1.00 31.31 286 TYR A N 1
ATOM 2353 C CA . TYR A 1 286 ? -0.456 -28.025 3.383 1.00 31.31 286 TYR A CA 1
ATOM 2354 C C . TYR A 1 286 ? 0.722 -28.947 3.055 1.00 31.31 286 TYR A C 1
ATOM 2356 O O . TYR A 1 286 ? 1.741 -28.487 2.547 1.00 31.31 286 TYR A O 1
ATOM 2364 N N . GLY A 1 287 ? 0.565 -30.228 3.392 1.00 32.56 287 GLY A N 1
ATOM 2365 C CA . GLY A 1 287 ? 1.216 -31.363 2.734 1.00 32.56 287 GLY A CA 1
ATOM 2366 C C . GLY A 1 287 ? 2.742 -31.348 2.668 1.00 32.56 287 GLY A C 1
ATOM 2367 O O . GLY A 1 287 ? 3.311 -31.174 1.597 1.00 32.56 287 GLY A O 1
ATOM 2368 N N . LEU A 1 288 ? 3.405 -31.640 3.787 1.00 32.50 288 LEU A N 1
ATOM 2369 C CA . LEU A 1 288 ? 4.596 -32.486 3.718 1.00 32.50 288 LEU A CA 1
ATOM 2370 C C . LEU A 1 288 ? 4.086 -33.919 3.840 1.00 32.50 288 LEU A C 1
ATOM 2372 O O . LEU A 1 288 ? 3.791 -34.372 4.944 1.00 32.50 288 LEU A O 1
ATOM 2376 N N . GLU A 1 289 ? 3.908 -34.597 2.709 1.00 36.34 289 GLU A N 1
ATOM 2377 C CA . GLU A 1 289 ? 3.877 -36.053 2.745 1.00 36.34 289 GLU A CA 1
ATOM 2378 C C . GLU A 1 289 ? 5.274 -36.538 3.137 1.00 36.34 289 GLU A C 1
ATOM 2380 O O . GLU A 1 289 ? 6.291 -36.114 2.582 1.00 36.34 289 GLU A O 1
ATOM 2385 N N . ASP A 1 290 ? 5.286 -37.378 4.167 1.00 37.50 290 ASP A N 1
ATOM 2386 C CA . ASP A 1 290 ? 6.436 -38.085 4.701 1.00 37.50 290 ASP A CA 1
ATOM 2387 C C . ASP A 1 290 ? 7.208 -38.802 3.588 1.00 37.50 290 ASP A C 1
ATOM 2389 O O . ASP A 1 290 ? 6.843 -39.895 3.157 1.00 37.50 290 ASP A O 1
ATOM 2393 N N . VAL A 1 291 ? 8.358 -38.255 3.198 1.00 41.09 291 VAL A N 1
ATOM 2394 C CA . VAL A 1 291 ? 9.420 -39.052 2.573 1.00 41.09 291 VAL A CA 1
ATOM 2395 C C . VAL A 1 291 ? 10.274 -39.642 3.690 1.00 41.09 291 VAL A C 1
ATOM 2397 O O . VAL A 1 291 ? 11.427 -39.275 3.894 1.00 41.09 291 VAL A O 1
ATOM 2400 N N . THR A 1 292 ? 9.680 -40.560 4.451 1.00 40.41 292 THR A N 1
ATOM 2401 C CA . THR A 1 292 ? 10.427 -41.606 5.153 1.00 40.41 292 THR A CA 1
ATOM 2402 C C . THR A 1 292 ? 9.672 -42.927 5.053 1.00 40.41 292 THR A C 1
ATOM 2404 O O . THR A 1 292 ? 8.842 -43.242 5.900 1.00 40.41 292 THR A O 1
ATOM 2407 N N . LYS A 1 293 ? 9.966 -43.690 3.990 1.00 38.28 293 LYS A N 1
ATOM 2408 C CA . LYS A 1 293 ? 9.986 -45.168 3.913 1.00 38.28 293 LYS A CA 1
ATOM 2409 C C . LYS A 1 293 ? 10.103 -45.606 2.448 1.00 38.28 293 LYS A C 1
ATOM 2411 O O . LYS A 1 293 ? 9.216 -45.299 1.659 1.00 38.28 293 LYS A O 1
ATOM 2416 N N . GLY A 1 294 ? 11.152 -46.370 2.138 1.00 34.09 294 GLY A N 1
ATOM 2417 C CA . GLY A 1 294 ? 11.362 -47.048 0.854 1.00 34.09 294 GLY A CA 1
ATOM 2418 C C . GLY A 1 294 ? 12.720 -46.752 0.262 1.00 34.09 294 GLY A C 1
ATOM 2419 O O . GLY A 1 294 ? 12.770 -45.863 -0.608 1.00 34.09 294 GLY A O 1
#

Foldseek 3Di:
DDDPDDPPQDWDQPPVDPDDPPPVPDPPCVVPDDDDDDDDDDDDDDDDDDDDDDDDDDDDDDDDDPPPPPDPDQDDLVQADPDPCPPDPPPDDDDPVRVVLLCSLLDPPDDQQDFRTDRPVQTDGSVQSNQVPPPRQHDQSVQQVVQVVVQVSLSRHDPPDFREHEAGAQLADQLLPPVDDNVRSLVSNLVSVVVVCVVVVVDQPLVGQKYWHWHDDPSDTWIWIQRNVVLAIATGDPDDDPDDPCVVPVSSVVSSVVSVQVSCVVVVSHDDRDDDHDPHDDDPDDDPDDPPDD

Secondary structure (DSSP, 8-state):
------------------S--GGGGGSGGGGG----------------------------PPPP---------PPPGGGS-S----S--TTSPPPHHHHHHHHHHT-TTS-TTSEEEEETTEEEEHHHHGGGSTT-PPPHHHHHHHHHHHHHHGGG--SSSPPEEE--THHHHTTT-TTS-HHHHHHHHHHHHHHHHHHSTT--GGG-SEEEEEEEETTEEEEEEEETTTTEEEEE-S---SS-HHHHHHHHHHHHHHHHHHHHHHTT----PPSSPPP--PPPP---------